Protein AF-A0A7C2UUZ2-F1 (afdb_monomer)

Radius of gyration: 20.78 Å; Cα contacts (8 Å, |Δi|>4): 745; chains: 1; bounding box: 53×46×57 Å

Foldseek 3Di:
DDFDKDKDWPQQKDFAFLWIFGADNQFHWTPWIDNQPFKIKIKTDHFAAWPTWMQILLAIWTAGPLGKIWGWFAYHQKIKIKIFQDFFKIKMWMAGAQFPDWDQDPQRKIWTQHQLGTKIKHKPDHWDWAADDRTIMIMDGDGGMIMMMIGDDPCPVVRVVCVVDVVVRRVNSSVVLRVQLVLADVVQVPDSVSNVVSSQLSSQWHQRPPQPLLHFIEGQPDSVPGRWQFQVVLLVSLLVCLNRPLVNSLSHLVSQLSQQDPQLARFRTFASGQSVCCVVPVDSHRGHRDHDDPSNVVSLCSSCVSPNDPVSVVSSVVSVVSHD

Secondary structure (DSSP, 8-state):
-PPP--EEES--EEE-SSEEEEE-TTSEEEEEEEETTTEEEEEEE----EEEEEEESS-EEEEETTS-EEEEEEETTEEEEEEEEEEEEEEEEEEETT---EEE-TTS-EEEEETTEEEEEEESS--EEEEETTEEEEEEEEEEEEEEEEEEGGGGGGHHHHHH-THHHHHHHHHHHHHHHHTS-GGG-SSHHHHHHHHHHHHHEE--TT-SS--S-EE-SBTTTB-SEEHHHHHHHHHHHTTT-HHHHHHHHHHHHHT--TTSPPPSEE-S-HHHHHHHHS-SSSS-S----S-HHHHHHHHHHHS--HHHHHHHHHHHTT--

Mean predicted aligned error: 3.78 Å

Nearest PDB structures (foldseek):
  6xux-assembly1_A  TM=4.703E-01  e=4.886E-13  Escherichia coli K-12
  7fe1-assembly4_D  TM=6.203E-01  e=1.789E-04  Enterococcus faecalis ATCC 10100
  7nsn-assembly2_B  TM=4.915E-01  e=5.570E-06  Neobacillus novalis
  6fop-assembly1_A  TM=4.527E-01  e=5.809E-02  Acetivibrio thermocellus ATCC 27405
  8khv-assembly1_A  TM=3.454E-01  e=3.075E-02  Spirosoma fluviale

Solvent-accessible surface area (backbone atoms only — not comparable to full-atom values): 16665 Å² total; per-residue (Å²): 132,88,76,82,86,63,76,41,75,69,51,51,70,52,58,18,32,50,24,28,40,31,47,21,89,89,34,34,51,31,54,32,37,26,47,42,80,40,32,44,26,32,37,35,28,82,60,60,55,80,71,46,44,38,22,40,60,46,30,36,39,38,35,33,71,68,60,26,35,39,39,37,29,38,35,49,37,30,34,39,39,39,38,33,51,40,76,52,55,34,45,21,56,32,44,31,43,63,52,71,55,73,45,78,45,100,84,61,31,34,44,33,37,30,80,91,46,51,39,36,39,38,51,76,60,82,64,52,76,44,83,48,94,55,31,33,34,42,38,33,76,44,71,42,75,50,42,38,21,41,15,33,65,88,32,46,85,45,40,65,53,34,66,76,34,60,60,59,32,20,52,52,19,31,51,50,52,40,55,56,57,68,54,44,56,67,87,59,52,79,42,70,67,41,43,48,51,52,50,49,58,62,39,29,32,29,66,56,84,92,37,92,65,49,70,46,49,36,47,26,88,29,71,86,81,40,61,34,42,34,46,57,60,31,22,55,46,18,49,56,34,36,71,58,37,44,64,63,16,49,36,33,46,45,34,54,61,74,51,45,41,98,83,22,39,44,32,30,40,41,42,92,39,41,66,57,30,27,73,78,67,74,35,96,35,44,47,58,99,50,63,60,77,85,48,52,66,59,21,53,50,53,30,39,76,72,51,79,47,71,70,62,49,54,54,49,49,65,44,56,77,42,53,107

pLDDT: mean 95.02, std 6.19, range [39.22, 98.81]

Sequence (324 aa):
MGGWFMRIAGKNEISGNIMSIVMNRDGIGLGRIFYGEYVEGGLIGEAGKLLSSVWDFGGVRRRWGNGASEFASIYGDLAIYVLRGYNGTLKGMFKVRGFGGANELNDGSIDVKHEGGVFRIKPSQGVEVNIAGDGFEIKVNTSGEFKVAFAGGDYVNSIDSALRDEGYVETRRRYWLNALMNGVDGRYLRTDLMRLCWYVILTNRCVVKNHPALRLPFNMPSKYVFRHQWLWDSSFHAIVLRHYDPRTAMEELENLLLNQKPDGRIPHEIFMSKEACRSFWGIDDYSPWTTQPPVLAVAVDAVLSKAWNSEFAERALKVLVKYD

Structure (mmCIF, N/CA/C/O backbone):
data_AF-A0A7C2UUZ2-F1
#
_entry.id   AF-A0A7C2UUZ2-F1
#
loop_
_atom_site.group_PDB
_atom_site.id
_atom_site.type_symbol
_atom_site.label_atom_id
_atom_site.label_alt_id
_atom_site.label_comp_id
_atom_site.label_asym_id
_atom_site.label_entity_id
_atom_site.label_seq_id
_atom_site.pdbx_PDB_ins_code
_atom_site.Cartn_x
_atom_site.Cartn_y
_atom_site.Cartn_z
_atom_site.occupancy
_atom_site.B_iso_or_equiv
_atom_site.auth_seq_id
_atom_site.auth_comp_id
_atom_site.auth_asym_id
_atom_site.auth_atom_id
_atom_site.pdbx_PDB_model_num
ATOM 1 N N . MET A 1 1 ? -9.564 26.530 -8.827 1.00 39.22 1 MET A N 1
ATOM 2 C CA . MET A 1 1 ? -9.580 25.228 -9.531 1.00 39.22 1 MET A CA 1
ATOM 3 C C . MET A 1 1 ? -10.481 24.297 -8.739 1.00 39.22 1 MET A C 1
ATOM 5 O O . MET A 1 1 ? -10.258 24.165 -7.542 1.00 39.22 1 MET A O 1
ATOM 9 N N . GLY A 1 2 ? -11.543 23.763 -9.347 1.00 45.69 2 GLY A N 1
ATOM 10 C CA . GLY A 1 2 ? -12.459 22.841 -8.666 1.00 45.69 2 GLY A CA 1
ATOM 11 C C . GLY A 1 2 ? -11.748 21.523 -8.363 1.00 45.69 2 GLY A C 1
ATOM 12 O O . GLY A 1 2 ? -11.124 20.960 -9.256 1.00 45.69 2 GLY A O 1
ATOM 13 N N . GLY A 1 3 ? -11.779 21.075 -7.108 1.00 59.00 3 GLY A N 1
ATOM 14 C CA . GLY A 1 3 ? -11.171 19.805 -6.707 1.00 59.00 3 GLY A CA 1
ATOM 15 C C . GLY A 1 3 ? -11.908 18.608 -7.310 1.00 59.00 3 GLY A C 1
ATOM 16 O O . GLY A 1 3 ? -13.119 18.664 -7.532 1.00 59.00 3 GLY A O 1
ATOM 17 N N . TRP A 1 4 ? -11.187 17.514 -7.549 1.00 67.88 4 TRP A N 1
ATOM 18 C CA . TRP A 1 4 ? -11.793 16.248 -7.940 1.00 67.88 4 TRP A CA 1
ATOM 19 C C . TRP A 1 4 ? -12.675 15.727 -6.808 1.00 67.88 4 TRP A C 1
ATOM 21 O O . TRP A 1 4 ? -12.265 15.661 -5.645 1.00 67.88 4 TRP A O 1
ATOM 31 N N . PHE A 1 5 ? -13.889 15.316 -7.161 1.00 72.19 5 PHE A N 1
ATOM 32 C CA . PHE A 1 5 ? -14.814 14.679 -6.239 1.00 72.19 5 PHE A CA 1
ATOM 33 C C . PHE A 1 5 ? -15.201 13.309 -6.793 1.00 72.19 5 PHE A C 1
ATOM 35 O O . PHE A 1 5 ? -16.024 13.205 -7.697 1.00 72.19 5 PHE A O 1
ATOM 42 N N . MET A 1 6 ? -14.579 12.255 -6.261 1.00 86.81 6 MET A N 1
ATOM 43 C CA . MET A 1 6 ? -14.979 10.870 -6.507 1.00 86.81 6 MET A CA 1
ATOM 44 C C . MET A 1 6 ? -15.497 10.284 -5.199 1.00 86.81 6 MET A C 1
ATOM 46 O O . MET A 1 6 ? -14.819 10.357 -4.172 1.00 86.81 6 MET A O 1
ATOM 50 N N . ARG A 1 7 ? -16.703 9.718 -5.242 1.00 93.19 7 AR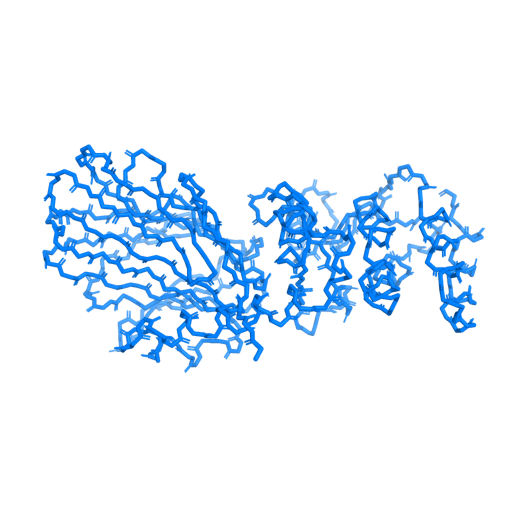G A N 1
ATOM 51 C CA . ARG A 1 7 ? -17.367 9.100 -4.096 1.00 93.19 7 ARG A CA 1
ATOM 52 C C . ARG A 1 7 ? -17.922 7.749 -4.521 1.00 93.19 7 ARG A C 1
ATOM 54 O O . ARG A 1 7 ? -18.710 7.688 -5.456 1.00 93.19 7 ARG A O 1
ATOM 61 N N . ILE A 1 8 ? -17.513 6.681 -3.843 1.00 94.88 8 ILE A N 1
ATOM 62 C CA . ILE A 1 8 ? -17.873 5.303 -4.201 1.00 94.88 8 ILE A CA 1
ATOM 63 C C . ILE A 1 8 ? -18.541 4.642 -2.999 1.00 94.88 8 ILE A C 1
ATOM 65 O O . ILE A 1 8 ? -17.993 4.634 -1.896 1.00 94.88 8 ILE A O 1
ATOM 69 N N . ALA A 1 9 ? -19.737 4.095 -3.203 1.00 95.19 9 ALA A N 1
ATOM 70 C CA . ALA A 1 9 ? -20.430 3.323 -2.180 1.00 95.19 9 ALA A CA 1
ATOM 71 C C . ALA A 1 9 ? -19.813 1.922 -2.054 1.00 95.19 9 ALA A C 1
ATOM 73 O O . ALA A 1 9 ? -19.496 1.287 -3.056 1.00 95.19 9 ALA A O 1
ATOM 74 N N . GLY A 1 10 ? -19.645 1.437 -0.823 1.00 93.00 10 GLY A N 1
ATOM 75 C CA . GLY A 1 10 ? -19.213 0.060 -0.548 1.00 93.00 10 GLY A CA 1
ATOM 76 C C . GLY A 1 10 ? -17.734 -0.253 -0.804 1.00 93.00 10 GLY A C 1
ATOM 77 O O . GLY A 1 10 ? -17.296 -1.349 -0.463 1.00 93.00 10 GLY A O 1
ATOM 78 N N . LYS A 1 11 ? -16.946 0.684 -1.347 1.00 94.75 11 LYS A N 1
ATOM 79 C CA . LYS A 1 11 ? -15.492 0.528 -1.453 1.00 94.75 11 LYS A CA 1
ATOM 80 C C . LYS A 1 11 ? -14.858 0.595 -0.059 1.00 94.75 11 LYS A C 1
ATOM 82 O O . LYS A 1 11 ? -15.019 1.588 0.645 1.00 94.75 11 LYS A O 1
ATOM 87 N N . ASN A 1 12 ? -14.115 -0.444 0.317 1.00 95.56 12 ASN A N 1
ATOM 88 C CA . ASN A 1 12 ? -13.608 -0.625 1.681 1.00 95.56 12 ASN A CA 1
ATOM 89 C C . ASN A 1 12 ? -12.084 -0.515 1.790 1.00 95.56 12 ASN A C 1
ATOM 91 O O . ASN A 1 12 ? -11.544 -0.660 2.882 1.00 95.56 12 ASN A O 1
ATOM 95 N N . GLU A 1 13 ? -11.387 -0.264 0.684 1.00 96.44 13 GLU A N 1
ATOM 96 C CA . GLU A 1 13 ? -9.930 -0.297 0.648 1.00 96.44 13 GLU A CA 1
ATOM 97 C C . GLU A 1 13 ? -9.317 1.073 0.354 1.00 96.44 13 GLU A C 1
ATOM 99 O O . GLU A 1 13 ? -9.723 1.783 -0.577 1.00 96.44 13 GLU A O 1
ATOM 104 N N . ILE A 1 14 ? -8.288 1.421 1.122 1.00 97.12 14 ILE A N 1
ATOM 105 C CA . ILE A 1 14 ? -7.486 2.635 0.952 1.00 97.12 14 ILE A CA 1
ATOM 106 C C . ILE A 1 14 ? -6.000 2.297 1.042 1.00 97.12 14 ILE A C 1
ATOM 108 O O . ILE A 1 14 ? -5.599 1.388 1.763 1.00 97.12 14 ILE A O 1
ATOM 112 N N . SER A 1 15 ? -5.192 3.047 0.300 1.00 97.00 15 SER A N 1
ATOM 113 C CA . SER A 1 15 ? -3.752 2.825 0.152 1.00 97.00 15 SER A CA 1
ATOM 114 C C . SER A 1 15 ? -2.983 4.125 0.348 1.00 97.00 15 SER A C 1
ATOM 116 O O . SER A 1 15 ? -3.458 5.182 -0.080 1.00 97.00 15 SER A O 1
ATOM 118 N N . GLY A 1 16 ? -1.829 4.038 1.007 1.00 97.25 16 GLY A N 1
ATOM 119 C CA . GLY A 1 16 ? -0.840 5.101 1.170 1.00 97.25 16 GLY A CA 1
ATOM 120 C C . GLY A 1 16 ? 0.426 4.787 0.372 1.00 97.25 16 GLY A C 1
ATOM 121 O O . GLY A 1 16 ? 0.326 4.446 -0.803 1.00 97.25 16 GLY A O 1
ATOM 122 N N . ASN A 1 17 ? 1.597 4.886 1.006 1.00 97.69 17 ASN A N 1
ATOM 123 C CA . ASN A 1 17 ? 2.874 4.501 0.403 1.00 97.69 17 ASN A CA 1
ATOM 124 C C . ASN A 1 17 ? 3.028 2.972 0.363 1.00 97.69 17 ASN A C 1
ATOM 126 O O . ASN A 1 17 ? 2.624 2.361 -0.617 1.00 97.69 17 ASN A O 1
ATOM 130 N N . ILE A 1 18 ? 3.543 2.320 1.406 1.00 97.12 18 ILE A N 1
ATOM 131 C CA . ILE A 1 18 ? 3.518 0.849 1.513 1.00 97.12 18 ILE A CA 1
ATOM 132 C C . ILE A 1 18 ? 2.410 0.373 2.450 1.00 97.12 18 ILE A C 1
ATOM 134 O O . ILE A 1 18 ? 2.028 -0.796 2.412 1.00 97.12 18 ILE A O 1
ATOM 138 N N . MET A 1 19 ? 1.843 1.278 3.252 1.00 97.69 19 MET A N 1
ATOM 139 C CA . MET A 1 19 ? 0.701 0.962 4.096 1.00 97.69 19 MET A CA 1
ATOM 140 C C . MET A 1 19 ? -0.627 0.921 3.320 1.00 97.69 19 MET A C 1
ATOM 142 O O . MET A 1 19 ? -0.869 1.706 2.394 1.00 97.69 19 MET A O 1
ATOM 146 N N . SER A 1 20 ? -1.522 0.016 3.715 1.00 98.25 20 SER A N 1
ATOM 147 C CA . SER A 1 20 ? -2.885 -0.065 3.185 1.00 98.25 20 SER A CA 1
ATOM 148 C C . SER A 1 20 ? -3.877 -0.618 4.213 1.00 98.25 20 SER A C 1
ATOM 150 O O . SER A 1 20 ? -3.495 -1.308 5.155 1.00 98.25 20 SER A O 1
ATOM 152 N N . ILE A 1 21 ? -5.158 -0.286 4.047 1.00 98.31 21 ILE A N 1
ATOM 153 C CA . ILE A 1 21 ? -6.258 -0.710 4.922 1.00 98.31 21 ILE A CA 1
ATOM 154 C C . ILE A 1 21 ? -7.362 -1.345 4.083 1.00 98.31 21 ILE A C 1
ATOM 156 O O . ILE A 1 21 ? -7.705 -0.839 3.012 1.00 98.31 21 ILE A O 1
ATOM 160 N N . VAL A 1 22 ? -7.966 -2.398 4.634 1.00 98.06 22 VAL A N 1
ATOM 161 C CA . VAL A 1 22 ? -9.250 -2.962 4.215 1.00 98.06 22 VAL A CA 1
ATOM 162 C C . VAL A 1 22 ? -10.198 -2.934 5.415 1.00 98.06 22 VAL A C 1
ATOM 164 O O . VAL A 1 22 ? -9.953 -3.593 6.428 1.00 98.06 22 VAL A O 1
ATOM 167 N N . MET A 1 23 ? -11.292 -2.176 5.315 1.00 98.19 23 MET A N 1
ATOM 168 C CA . MET A 1 23 ? -12.333 -2.155 6.350 1.00 98.19 23 MET A CA 1
ATOM 169 C C . MET A 1 23 ? -12.957 -3.545 6.513 1.00 98.19 23 MET A C 1
ATOM 171 O O . MET A 1 23 ? -13.117 -4.277 5.536 1.00 98.19 23 MET A O 1
ATOM 175 N N . ASN A 1 24 ? -13.331 -3.910 7.740 1.00 97.12 24 ASN A N 1
ATOM 176 C CA . ASN A 1 24 ? -13.917 -5.216 8.032 1.00 97.12 24 ASN A CA 1
ATOM 177 C C . ASN A 1 24 ? -15.267 -5.372 7.316 1.00 97.12 24 ASN A C 1
ATOM 179 O O . ASN A 1 24 ? -16.224 -4.693 7.668 1.00 97.12 24 ASN A O 1
ATOM 183 N N . ARG A 1 25 ? -15.364 -6.236 6.302 1.00 91.81 25 ARG A N 1
ATOM 184 C CA . ARG A 1 25 ? -16.556 -6.323 5.440 1.00 91.81 25 ARG A CA 1
ATOM 185 C C . ARG A 1 25 ? -17.831 -6.646 6.220 1.00 91.81 25 ARG A C 1
ATOM 187 O O . ARG A 1 25 ? -18.865 -6.036 5.957 1.00 91.81 25 ARG A O 1
ATOM 194 N N . ASP A 1 26 ? -17.708 -7.546 7.188 1.00 87.94 26 ASP A N 1
ATOM 195 C CA . ASP A 1 26 ? -18.835 -8.155 7.895 1.00 87.94 26 ASP A CA 1
ATOM 196 C C . ASP A 1 26 ? -18.936 -7.673 9.351 1.00 87.94 26 ASP A C 1
ATOM 198 O O . ASP A 1 26 ? -19.692 -8.228 10.145 1.00 87.94 26 ASP A O 1
ATOM 202 N N . GLY A 1 27 ? -18.185 -6.627 9.719 1.00 95.06 27 GLY A N 1
ATOM 203 C CA . GLY A 1 27 ? -18.164 -6.131 11.091 1.00 95.06 27 GLY A CA 1
ATOM 204 C C . GLY A 1 27 ? -17.561 -4.738 11.285 1.00 95.06 27 GLY A C 1
ATOM 205 O O . GLY A 1 27 ? -17.172 -4.054 10.333 1.00 95.06 27 GLY A O 1
ATOM 206 N N . ILE A 1 28 ? -17.457 -4.328 12.551 1.00 97.38 28 ILE A N 1
ATOM 207 C CA . ILE A 1 28 ? -16.767 -3.102 12.967 1.00 97.38 28 ILE A CA 1
ATOM 208 C C . ILE A 1 28 ? -15.259 -3.328 12.835 1.00 97.38 28 ILE A C 1
ATOM 210 O O . ILE A 1 28 ? -14.769 -4.446 13.028 1.00 97.38 28 ILE A O 1
ATOM 214 N N . GLY A 1 29 ? -14.516 -2.271 12.522 1.00 97.56 29 GLY A N 1
ATOM 215 C CA . GLY A 1 29 ? -13.067 -2.265 12.566 1.00 97.56 29 GLY A CA 1
ATOM 216 C C . GLY A 1 29 ? -12.363 -2.420 11.226 1.00 97.56 29 GLY A C 1
ATOM 217 O O . GLY A 1 29 ? -12.937 -2.315 10.136 1.00 97.56 29 GLY A O 1
ATOM 218 N N . LEU A 1 30 ? -11.067 -2.683 11.334 1.00 98.06 30 LEU A N 1
ATOM 219 C CA . LEU A 1 30 ? -10.166 -2.941 10.223 1.00 98.06 30 LEU A CA 1
ATOM 220 C C . LEU A 1 30 ? -10.070 -4.451 10.028 1.00 98.06 30 LEU A C 1
ATOM 222 O O . LEU A 1 30 ? -9.543 -5.152 10.889 1.00 98.06 30 LEU A O 1
ATOM 226 N N . GLY A 1 31 ? -10.569 -4.955 8.901 1.00 97.56 31 GLY A N 1
ATOM 227 C CA . GLY A 1 31 ? -10.440 -6.371 8.561 1.00 97.56 31 GLY A CA 1
ATOM 228 C C . GLY A 1 31 ? -8.991 -6.725 8.247 1.00 97.56 31 GLY A C 1
ATOM 229 O O . GLY A 1 31 ? -8.503 -7.772 8.662 1.00 97.56 31 GLY A O 1
ATOM 230 N N . ARG A 1 32 ? -8.293 -5.819 7.551 1.00 97.50 32 ARG A N 1
ATOM 231 C CA . ARG A 1 32 ? -6.846 -5.878 7.353 1.00 97.50 32 ARG A CA 1
ATOM 232 C C . ARG A 1 32 ? -6.222 -4.488 7.461 1.00 97.50 32 ARG A C 1
ATOM 234 O O . ARG A 1 32 ? -6.782 -3.511 6.962 1.00 97.50 32 ARG A O 1
ATOM 241 N N . ILE A 1 33 ? -5.025 -4.426 8.016 1.00 97.94 33 ILE A N 1
ATOM 242 C CA . ILE A 1 33 ? -4.057 -3.353 7.827 1.00 97.94 33 ILE A CA 1
ATOM 243 C C . ILE A 1 33 ? -2.716 -3.987 7.467 1.00 97.94 33 ILE A C 1
ATOM 245 O O . ILE A 1 33 ? -2.301 -4.965 8.087 1.00 97.94 33 ILE A O 1
ATOM 249 N N . PHE A 1 34 ? -2.066 -3.441 6.448 1.00 97.75 34 PHE A N 1
ATOM 250 C CA . PHE A 1 34 ? -0.778 -3.908 5.953 1.00 97.75 34 PHE A CA 1
ATOM 251 C C . PHE A 1 34 ? 0.230 -2.779 6.048 1.00 97.75 34 PHE A C 1
ATOM 253 O O . PHE A 1 34 ? -0.084 -1.685 5.595 1.00 97.75 34 PHE A O 1
ATOM 260 N N . TYR A 1 35 ? 1.434 -3.043 6.541 1.00 96.94 35 TYR A N 1
ATOM 261 C CA . TYR A 1 35 ? 2.600 -2.185 6.348 1.00 96.94 35 TYR A CA 1
ATOM 262 C C . TYR A 1 35 ? 3.578 -2.902 5.417 1.00 96.94 35 TYR A C 1
ATOM 264 O O . TYR A 1 35 ? 4.434 -3.672 5.860 1.00 96.94 35 TYR A O 1
ATOM 272 N N . GLY A 1 36 ? 3.383 -2.710 4.108 1.00 95.44 36 GLY A N 1
ATOM 273 C CA . GLY A 1 36 ? 4.046 -3.508 3.082 1.00 95.44 36 GLY A CA 1
ATOM 274 C C . GLY A 1 36 ? 3.855 -5.001 3.338 1.00 95.44 36 GLY A C 1
ATOM 275 O O . GLY A 1 36 ? 2.779 -5.455 3.725 1.00 95.44 36 GLY A O 1
ATOM 276 N N . GLU A 1 37 ? 4.917 -5.770 3.149 1.00 94.12 37 GLU A N 1
ATOM 277 C CA . GLU A 1 37 ? 4.958 -7.186 3.521 1.00 94.12 37 GLU A CA 1
ATOM 278 C C . GLU A 1 37 ? 5.399 -7.460 4.967 1.00 94.12 37 GLU A C 1
ATOM 280 O O . GLU A 1 37 ? 5.453 -8.622 5.370 1.00 94.12 37 GLU A O 1
ATOM 285 N N . TYR A 1 38 ? 5.736 -6.414 5.729 1.00 95.06 38 TYR A N 1
ATOM 286 C CA . TYR A 1 38 ? 6.356 -6.554 7.043 1.00 95.06 38 TYR A CA 1
ATOM 287 C C . TYR A 1 38 ? 5.349 -6.836 8.148 1.00 95.06 38 TYR A C 1
ATOM 289 O O . TYR A 1 38 ? 5.616 -7.655 9.019 1.00 95.06 38 TYR A O 1
ATOM 297 N N . VAL A 1 39 ? 4.212 -6.140 8.135 1.00 95.69 39 VAL A N 1
ATOM 298 C CA . VAL A 1 39 ? 3.173 -6.288 9.158 1.00 95.69 39 VAL A CA 1
ATOM 299 C C . VAL A 1 39 ? 1.835 -6.464 8.475 1.00 95.69 39 VAL A C 1
ATOM 301 O O . VAL A 1 39 ? 1.459 -5.671 7.614 1.00 95.69 39 VAL A O 1
ATOM 304 N N . GLU A 1 40 ? 1.103 -7.484 8.892 1.00 96.56 40 GLU A N 1
ATOM 305 C CA . GLU A 1 40 ? -0.273 -7.725 8.487 1.00 96.56 40 GLU A CA 1
ATOM 306 C C . GLU A 1 40 ? -1.095 -8.001 9.735 1.00 96.56 40 GLU A C 1
ATOM 308 O O . GLU A 1 40 ? -0.807 -8.927 10.485 1.00 96.56 40 GLU A O 1
ATOM 313 N N . GLY A 1 41 ? -2.150 -7.232 9.954 1.00 96.62 41 GLY A N 1
ATOM 314 C CA . GLY A 1 41 ? -3.059 -7.513 11.050 1.00 96.62 41 GLY A CA 1
ATOM 315 C C . GLY A 1 41 ? -4.436 -6.949 10.819 1.00 96.62 41 GLY A C 1
ATOM 316 O O . GLY A 1 41 ? -4.798 -6.600 9.701 1.00 96.62 41 GLY A O 1
ATOM 317 N N . GLY A 1 42 ? -5.214 -6.854 11.881 1.00 96.94 42 GLY A N 1
ATOM 318 C CA . GLY A 1 42 ? -6.552 -6.290 11.852 1.00 96.94 42 GLY A CA 1
ATOM 319 C C . GLY A 1 42 ? -6.990 -5.942 13.260 1.00 96.94 42 GLY A C 1
ATOM 320 O O . GLY A 1 42 ? -6.320 -6.281 14.228 1.00 96.94 42 GLY A O 1
ATOM 321 N N . LEU A 1 43 ? -8.115 -5.258 13.373 1.00 97.19 43 LEU A N 1
ATOM 322 C CA . LEU A 1 43 ? -8.748 -4.966 14.647 1.00 97.19 43 LEU A CA 1
ATOM 323 C C . LEU A 1 43 ? -10.248 -4.970 14.398 1.00 97.19 43 LEU A C 1
ATOM 325 O O . LEU A 1 43 ? -10.770 -4.015 13.830 1.00 97.19 43 LEU A O 1
ATOM 329 N N . ILE A 1 44 ? -10.915 -6.062 14.759 1.00 97.81 44 ILE A N 1
ATOM 330 C CA . ILE A 1 44 ? -12.303 -6.349 14.396 1.00 97.81 44 ILE A CA 1
ATOM 331 C C . ILE A 1 44 ? -13.195 -6.446 15.629 1.00 97.81 44 ILE A C 1
ATOM 333 O O . ILE A 1 44 ? -12.774 -6.914 16.686 1.00 97.81 44 ILE A O 1
ATOM 337 N N . GLY A 1 45 ? -14.442 -6.015 15.481 1.00 96.50 45 GLY A N 1
ATOM 338 C CA . GLY A 1 45 ? -15.489 -6.140 16.487 1.00 96.50 45 GLY A CA 1
ATOM 339 C C . GLY A 1 45 ? -16.802 -6.605 15.875 1.00 96.50 45 GLY A C 1
ATOM 340 O O . GLY A 1 45 ? -16.976 -6.600 14.651 1.00 96.50 45 GLY A O 1
ATOM 341 N N . GLU A 1 46 ? -17.733 -6.982 16.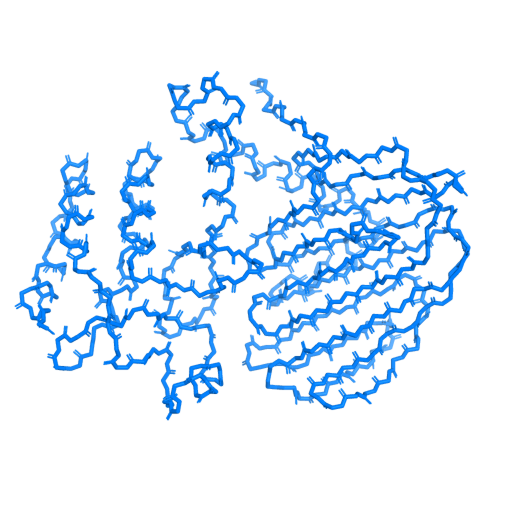745 1.00 93.06 46 GLU A N 1
ATOM 342 C CA . GLU A 1 46 ? -19.102 -7.290 16.345 1.00 93.06 46 GLU A CA 1
ATOM 343 C C . GLU A 1 46 ? -19.789 -6.055 15.763 1.00 93.06 46 GLU A C 1
ATOM 345 O O . GLU A 1 46 ? -19.436 -4.912 16.061 1.00 93.06 46 GLU A O 1
ATOM 350 N N . ALA A 1 47 ? -20.788 -6.276 14.916 1.00 87.50 47 ALA A N 1
ATOM 351 C CA . ALA A 1 47 ? -21.515 -5.190 14.286 1.00 87.50 47 ALA A CA 1
ATOM 352 C C . ALA A 1 47 ? -23.021 -5.401 14.282 1.00 87.50 47 ALA A C 1
ATOM 354 O O . ALA A 1 47 ? -23.522 -6.522 14.295 1.00 87.50 47 ALA A O 1
ATOM 355 N N . GLY A 1 48 ? -23.740 -4.281 14.202 1.00 87.38 48 GLY A N 1
ATOM 356 C CA . GLY A 1 48 ? -25.137 -4.275 13.787 1.00 87.38 48 GLY A CA 1
ATOM 357 C C . GLY A 1 48 ? -25.280 -4.295 12.261 1.00 87.38 48 GLY A C 1
ATOM 358 O O . GLY A 1 48 ? -24.343 -4.556 11.513 1.00 87.38 48 GLY A O 1
ATOM 359 N N . LYS A 1 49 ? -26.467 -3.936 11.768 1.00 94.38 49 LYS A N 1
ATOM 360 C CA . LYS A 1 49 ? -26.720 -3.757 10.330 1.00 94.38 49 LYS A CA 1
ATOM 361 C C . LYS A 1 49 ? -25.893 -2.591 9.768 1.00 94.38 49 LYS A C 1
ATOM 363 O O . LYS A 1 49 ? -26.041 -1.468 10.250 1.00 94.38 49 LYS A O 1
ATOM 368 N N . LEU A 1 50 ? -25.084 -2.815 8.731 1.00 96.56 50 LEU A N 1
ATOM 369 C CA . LEU A 1 50 ? -24.411 -1.730 8.006 1.00 96.56 50 LEU A CA 1
ATOM 370 C C . LEU A 1 50 ? -25.461 -0.846 7.313 1.00 96.56 50 LEU A C 1
ATOM 372 O O . LEU A 1 50 ? -26.253 -1.333 6.507 1.00 96.56 50 LEU A O 1
ATOM 376 N N . LEU A 1 51 ? -25.480 0.449 7.633 1.00 96.56 51 LEU A N 1
ATOM 377 C CA . LEU A 1 51 ? -26.428 1.413 7.061 1.00 96.56 51 LEU A CA 1
ATOM 378 C C . LEU A 1 51 ? -25.847 2.138 5.850 1.00 96.56 51 LEU A C 1
ATOM 380 O O . LEU A 1 51 ? -26.546 2.382 4.872 1.00 96.56 51 LEU A O 1
ATOM 384 N N . SER A 1 52 ? -24.566 2.502 5.913 1.00 96.38 52 SER A N 1
ATOM 385 C CA . SER A 1 52 ? -23.872 3.160 4.807 1.00 96.38 52 SER A CA 1
ATOM 386 C C . SER A 1 52 ? -22.378 2.889 4.872 1.00 96.38 52 SER A C 1
ATOM 388 O O . SER A 1 52 ? -21.808 2.947 5.960 1.00 96.38 52 SER A O 1
ATOM 390 N N . SER A 1 53 ? -21.745 2.690 3.717 1.00 97.00 53 SER A N 1
ATOM 391 C CA . SER A 1 53 ? -20.289 2.702 3.555 1.00 97.00 53 SER A CA 1
ATOM 392 C C . SER A 1 53 ? -19.936 3.572 2.359 1.00 97.00 53 SER A C 1
ATOM 394 O O . SER A 1 53 ? -20.454 3.366 1.258 1.00 97.00 53 SER A O 1
ATOM 396 N N . VAL A 1 54 ? -19.108 4.583 2.594 1.00 97.25 54 VAL A N 1
ATOM 397 C CA . VAL A 1 54 ? -18.749 5.593 1.606 1.00 97.25 54 VAL A CA 1
ATOM 398 C C . VAL A 1 54 ? -17.248 5.779 1.619 1.00 97.25 54 VAL A C 1
ATOM 400 O O . VAL A 1 54 ? -16.669 6.133 2.642 1.00 97.25 54 VAL A O 1
ATOM 403 N N . TRP A 1 55 ? -16.653 5.631 0.449 1.00 97.56 55 TRP A N 1
ATOM 404 C CA . TRP A 1 55 ? -15.280 6.002 0.174 1.00 97.56 55 TRP A CA 1
ATOM 405 C C . TRP A 1 55 ? -15.238 7.332 -0.583 1.00 97.56 55 TRP A C 1
ATOM 407 O O . TRP A 1 55 ? -16.025 7.542 -1.510 1.00 97.56 55 TRP A O 1
ATOM 417 N N . ASP A 1 56 ? -14.313 8.211 -0.211 1.00 96.06 56 ASP A N 1
ATOM 418 C CA . ASP A 1 56 ? -13.905 9.380 -0.989 1.00 96.06 56 ASP A CA 1
ATOM 419 C C . ASP A 1 56 ? -12.390 9.627 -0.849 1.00 96.06 56 ASP A C 1
ATOM 421 O O . ASP A 1 56 ? -11.658 8.836 -0.250 1.00 96.06 56 ASP A 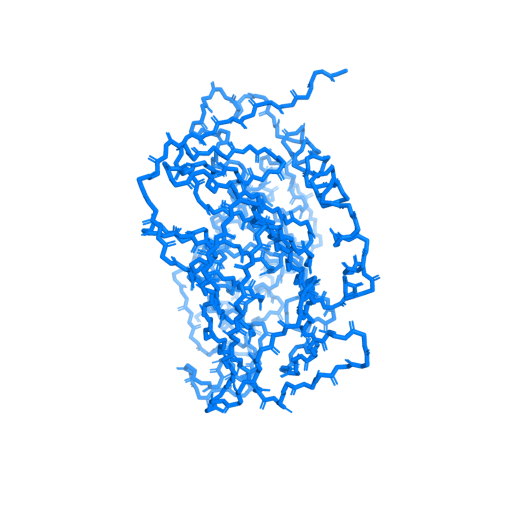O 1
ATOM 425 N N . PHE A 1 57 ? -11.886 10.737 -1.395 1.00 96.25 57 PHE A N 1
ATOM 426 C CA . PHE A 1 57 ? -10.458 11.070 -1.299 1.00 96.25 57 PHE A CA 1
ATOM 427 C C . PHE A 1 57 ? -9.983 11.347 0.134 1.00 96.25 57 PHE A C 1
ATOM 429 O O . PHE A 1 57 ? -8.783 11.305 0.389 1.00 96.25 57 PHE A O 1
ATOM 436 N N . GLY A 1 58 ? -10.892 11.628 1.068 1.00 96.88 58 GLY A N 1
ATOM 437 C CA . GLY A 1 58 ? -10.562 11.772 2.479 1.00 96.88 58 GLY A CA 1
ATOM 438 C C . GLY A 1 58 ? -10.394 10.424 3.179 1.00 96.88 58 GLY A C 1
ATOM 439 O O . GLY A 1 58 ? -9.544 10.294 4.055 1.00 96.88 58 GLY A O 1
ATOM 440 N N . GLY A 1 59 ? -11.146 9.400 2.777 1.00 97.75 59 GLY A N 1
ATOM 441 C CA . GLY A 1 59 ? -11.056 8.070 3.373 1.00 97.75 59 GLY A CA 1
ATOM 442 C C . GLY A 1 59 ? -12.354 7.279 3.268 1.00 97.75 59 GLY A C 1
ATOM 443 O O . GLY A 1 59 ? -13.210 7.568 2.432 1.00 97.75 59 GLY A O 1
ATOM 444 N N . VAL A 1 60 ? -12.504 6.279 4.136 1.00 98.56 60 VAL A N 1
ATOM 445 C CA . VAL A 1 60 ? -13.729 5.474 4.245 1.00 98.56 60 VAL A CA 1
ATOM 446 C C . VAL A 1 60 ? -14.511 5.903 5.475 1.00 98.56 60 VAL A C 1
ATOM 448 O O . VAL A 1 60 ? -13.945 6.031 6.557 1.00 98.56 60 VAL A O 1
ATOM 451 N N . ARG A 1 61 ? -15.820 6.103 5.317 1.00 98.25 61 ARG A N 1
ATOM 452 C CA . ARG A 1 61 ? -16.764 6.379 6.402 1.00 98.25 61 ARG A CA 1
ATOM 453 C C . ARG A 1 61 ? -17.886 5.365 6.398 1.00 98.25 61 ARG A C 1
ATOM 455 O O . ARG A 1 61 ? -18.505 5.138 5.355 1.00 98.25 61 ARG A O 1
ATOM 462 N N . ARG A 1 62 ? -18.189 4.805 7.566 1.00 98.25 62 ARG A N 1
ATOM 463 C CA . ARG A 1 62 ? -19.285 3.844 7.730 1.00 98.25 62 ARG A CA 1
ATOM 464 C C . ARG A 1 62 ? -20.212 4.233 8.872 1.00 98.25 62 ARG A C 1
ATOM 466 O O . ARG A 1 62 ? -19.802 4.911 9.811 1.00 98.25 62 ARG A O 1
ATOM 473 N N . ARG A 1 63 ? -21.477 3.829 8.762 1.00 97.50 63 ARG A N 1
ATOM 474 C CA . ARG A 1 63 ? -22.505 3.996 9.800 1.00 97.50 63 ARG A CA 1
ATOM 475 C C . ARG A 1 63 ? -23.263 2.695 9.985 1.00 97.50 63 ARG A C 1
ATOM 477 O O . ARG A 1 63 ? -23.556 2.014 9.000 1.00 97.50 63 ARG A O 1
ATOM 484 N N . TRP A 1 64 ? -23.632 2.412 11.224 1.00 97.12 64 TRP A N 1
ATOM 485 C CA . TRP A 1 64 ? -24.209 1.142 11.641 1.00 97.12 64 TRP A CA 1
ATOM 486 C C . TRP A 1 64 ? -25.511 1.335 12.415 1.00 97.12 64 TRP A C 1
ATOM 488 O O . TRP A 1 64 ? -25.731 2.358 13.060 1.00 97.12 64 TRP A O 1
ATOM 498 N N . GLY A 1 65 ? -26.383 0.329 12.352 1.00 94.94 65 GLY A N 1
ATOM 499 C CA . GLY A 1 65 ? -27.708 0.349 12.974 1.00 94.94 65 GLY A CA 1
ATOM 500 C C . GLY A 1 65 ? -27.685 0.352 14.500 1.00 94.94 65 GLY A C 1
ATOM 501 O O . GLY A 1 65 ? -28.666 0.748 15.113 1.00 94.94 65 GLY A O 1
ATOM 502 N N . ASN A 1 66 ? -26.563 -0.033 15.110 1.00 92.31 66 ASN A N 1
ATOM 503 C CA . ASN A 1 66 ? -26.333 0.067 16.552 1.00 92.31 66 ASN A CA 1
ATOM 504 C C . ASN A 1 66 ? -25.860 1.468 16.996 1.00 92.31 66 ASN A C 1
ATOM 506 O O . ASN A 1 66 ? -25.495 1.640 18.152 1.00 92.31 66 ASN A O 1
ATOM 510 N N . GLY A 1 67 ? -25.833 2.456 16.092 1.00 93.62 67 GLY A N 1
ATOM 511 C CA . GLY A 1 67 ? -25.380 3.821 16.375 1.00 93.62 67 GLY A CA 1
ATOM 512 C C . GLY A 1 67 ? -23.880 4.050 16.172 1.00 93.62 67 GLY A C 1
ATOM 513 O O . GLY A 1 67 ? -23.440 5.199 16.208 1.00 93.62 67 GLY A O 1
ATOM 514 N N . ALA A 1 68 ? -23.100 2.999 15.894 1.00 97.38 68 ALA A N 1
ATOM 515 C CA . ALA A 1 68 ? -21.671 3.140 15.662 1.00 97.38 68 ALA A CA 1
ATOM 516 C C . ALA A 1 68 ? -21.370 3.849 14.329 1.00 97.38 68 ALA A C 1
ATOM 518 O O . ALA A 1 68 ? -22.065 3.679 13.319 1.00 97.38 68 ALA A O 1
ATOM 519 N N . SER A 1 69 ? -20.283 4.617 14.303 1.00 97.88 69 SER A N 1
ATOM 520 C CA . SER A 1 69 ? -19.726 5.196 13.081 1.00 97.88 69 SER A CA 1
ATOM 521 C C . SER A 1 69 ? -18.215 5.046 13.035 1.00 97.88 69 SER A C 1
ATOM 523 O O . SER A 1 69 ? -17.546 5.055 14.067 1.00 97.88 69 SER A O 1
ATOM 525 N N . GLU A 1 70 ? -17.691 4.900 11.824 1.00 98.38 70 GLU A N 1
ATOM 526 C CA . GLU A 1 70 ? -16.273 4.671 11.579 1.00 98.38 70 GLU A CA 1
ATOM 527 C C . GLU A 1 70 ? -15.723 5.674 10.581 1.00 98.38 70 GLU A C 1
ATOM 529 O O . GLU A 1 70 ? -16.410 6.065 9.630 1.00 98.38 70 GLU A O 1
ATOM 534 N N . PHE A 1 71 ? -14.454 6.011 10.761 1.00 98.69 71 PHE A N 1
ATOM 535 C CA . PHE A 1 71 ? -13.640 6.718 9.794 1.00 98.69 71 PHE A CA 1
ATOM 536 C C . PHE A 1 71 ? -12.262 6.062 9.708 1.00 98.69 71 PHE A C 1
ATOM 538 O O . PHE A 1 71 ? -11.638 5.796 10.730 1.00 98.69 71 PHE A O 1
ATOM 545 N N . ALA A 1 72 ? -11.782 5.814 8.492 1.00 98.81 72 ALA A N 1
ATOM 546 C CA . ALA A 1 72 ? -10.413 5.384 8.249 1.00 98.81 72 ALA A CA 1
ATOM 547 C C . ALA A 1 72 ? -9.777 6.238 7.157 1.00 98.81 72 ALA A C 1
ATOM 549 O O . ALA A 1 72 ? -10.380 6.464 6.103 1.00 98.81 72 ALA A O 1
ATOM 550 N N . SER A 1 73 ? -8.541 6.675 7.387 1.00 98.62 73 SER A N 1
ATOM 551 C CA . SER A 1 73 ? -7.748 7.404 6.400 1.00 98.62 73 SER A CA 1
ATOM 552 C C . SER A 1 73 ? -6.280 7.009 6.458 1.00 98.62 73 SER A C 1
ATOM 554 O O . SER A 1 73 ? -5.809 6.421 7.432 1.00 98.62 73 SER A O 1
ATOM 556 N N . ILE A 1 74 ? -5.563 7.319 5.381 1.00 98.38 74 ILE A N 1
ATOM 557 C CA . ILE A 1 74 ? -4.161 6.965 5.198 1.00 98.38 74 ILE A CA 1
ATOM 558 C C . ILE A 1 74 ? -3.456 7.960 4.272 1.00 98.38 74 ILE A C 1
ATOM 560 O O . ILE A 1 74 ? -3.985 8.321 3.215 1.00 98.38 74 ILE A O 1
ATOM 564 N N . TYR A 1 75 ? -2.253 8.380 4.649 1.00 97.94 75 TYR A N 1
ATOM 565 C CA . TYR A 1 75 ? -1.370 9.223 3.847 1.00 97.94 75 TYR A CA 1
ATOM 566 C C . TYR A 1 75 ? 0.088 8.839 4.104 1.00 97.94 75 TYR A C 1
ATOM 568 O O . TYR A 1 75 ? 0.524 8.796 5.252 1.00 97.94 75 TYR A O 1
ATOM 576 N N . GLY A 1 76 ? 0.844 8.563 3.036 1.00 97.56 76 GLY A N 1
ATOM 577 C CA . GLY A 1 76 ? 2.178 7.981 3.173 1.00 97.56 76 GLY A CA 1
ATOM 578 C C . GLY A 1 76 ? 2.114 6.674 3.961 1.00 97.56 76 GLY A C 1
ATOM 579 O O . GLY A 1 76 ? 1.242 5.846 3.697 1.00 97.56 76 GLY A O 1
ATOM 580 N N . ASP A 1 77 ? 2.988 6.525 4.950 1.00 97.75 77 ASP A N 1
ATOM 581 C CA . ASP A 1 77 ? 2.951 5.414 5.901 1.00 97.75 77 ASP A CA 1
ATOM 582 C C . ASP A 1 77 ? 2.408 5.851 7.269 1.00 97.75 77 ASP A C 1
ATOM 584 O O . ASP A 1 77 ? 2.873 5.384 8.302 1.00 97.75 77 ASP A O 1
ATOM 588 N N . LEU A 1 78 ? 1.380 6.712 7.268 1.00 98.56 78 LEU A N 1
ATOM 589 C CA . LEU A 1 78 ? 0.566 7.075 8.432 1.00 98.56 78 LEU A CA 1
ATOM 590 C C . LEU A 1 78 ? -0.917 6.779 8.179 1.00 98.56 78 LEU A C 1
ATOM 592 O O . LEU A 1 78 ? -1.494 7.251 7.198 1.00 98.56 78 LEU A O 1
ATOM 596 N N . ALA A 1 79 ? -1.545 6.035 9.083 1.00 98.62 79 ALA A N 1
ATOM 597 C CA . ALA A 1 79 ? -2.956 5.688 9.033 1.00 98.62 79 ALA A CA 1
ATOM 598 C C . ALA A 1 79 ? -3.649 6.010 10.354 1.00 98.62 79 ALA A C 1
ATOM 600 O O . ALA A 1 79 ? -3.039 5.967 11.420 1.00 98.62 79 ALA A O 1
ATOM 601 N N . ILE A 1 80 ? -4.943 6.299 10.265 1.00 98.75 80 ILE A N 1
ATOM 602 C CA . ILE A 1 80 ? -5.824 6.534 11.406 1.00 98.75 80 ILE A CA 1
ATOM 603 C C . ILE A 1 80 ? -7.116 5.749 11.203 1.00 98.75 80 ILE A C 1
ATOM 605 O O . ILE A 1 80 ? -7.688 5.749 10.109 1.00 98.75 80 ILE A O 1
ATOM 609 N N . TYR A 1 81 ? -7.577 5.105 12.267 1.00 98.81 81 TYR A N 1
ATOM 610 C CA . TYR A 1 81 ? -8.919 4.557 12.383 1.00 98.81 81 TYR A CA 1
ATOM 611 C C . TYR A 1 81 ? -9.608 5.175 13.595 1.00 98.81 81 TYR A C 1
ATOM 613 O O . TYR A 1 81 ? -9.019 5.285 14.670 1.00 98.81 81 TYR A O 1
ATOM 621 N N . VAL A 1 82 ? -10.857 5.581 13.404 1.00 98.75 82 VAL A N 1
ATOM 622 C CA . VAL A 1 82 ? -11.693 6.219 14.414 1.00 98.75 82 VAL A CA 1
ATOM 623 C C . VAL A 1 82 ? -13.032 5.510 14.456 1.00 98.75 82 VAL A C 1
ATOM 625 O O . VAL A 1 82 ? -13.691 5.353 13.430 1.00 98.75 82 VAL A O 1
ATOM 628 N N . LEU A 1 83 ? -13.442 5.119 15.653 1.00 98.56 83 LEU A N 1
ATOM 629 C CA . LEU A 1 83 ? -14.694 4.452 15.957 1.00 98.56 83 LEU A CA 1
ATOM 630 C C . LEU A 1 83 ? -15.439 5.268 17.006 1.00 98.56 83 LEU A C 1
ATOM 632 O O . LEU A 1 83 ? -14.871 5.615 18.035 1.00 98.56 83 LEU A O 1
ATOM 636 N N . ARG A 1 84 ? -16.710 5.571 16.759 1.00 98.06 84 ARG A N 1
ATOM 637 C CA . ARG A 1 84 ? -17.553 6.369 17.658 1.00 98.06 84 ARG A CA 1
ATOM 638 C C . ARG A 1 84 ? -18.872 5.682 17.917 1.00 98.06 84 ARG A C 1
ATOM 640 O O . ARG A 1 84 ? -19.445 5.112 16.992 1.00 98.06 84 ARG A O 1
ATOM 647 N N . GLY A 1 85 ? -19.383 5.814 19.138 1.00 96.06 85 GLY A N 1
ATOM 648 C CA . GLY A 1 85 ? -20.694 5.286 19.522 1.00 96.06 85 GLY A CA 1
ATOM 649 C C . GLY A 1 85 ? -20.741 3.758 19.559 1.00 96.06 85 GLY A C 1
ATOM 650 O O . GLY A 1 85 ? -21.814 3.182 19.424 1.00 96.06 85 GLY A O 1
ATOM 651 N N . TYR A 1 86 ? -19.586 3.103 19.702 1.00 95.81 86 TYR A N 1
ATOM 652 C CA . TYR A 1 86 ? -19.486 1.653 19.840 1.00 95.81 86 TYR A CA 1
ATOM 653 C C . TYR A 1 86 ? -19.205 1.291 21.295 1.00 95.81 86 TYR A C 1
ATOM 655 O O . TYR A 1 86 ? -18.361 1.911 21.941 1.00 95.81 86 TYR A O 1
ATOM 663 N N . ASN A 1 87 ? -19.914 0.278 21.784 1.00 94.88 87 ASN A N 1
ATOM 664 C CA . ASN A 1 87 ? -19.709 -0.312 23.098 1.00 94.88 87 ASN A CA 1
ATOM 665 C C . ASN A 1 87 ? -19.455 -1.801 22.895 1.00 94.88 87 ASN A C 1
ATOM 667 O O . ASN A 1 87 ? -20.363 -2.530 22.495 1.00 94.88 87 ASN A O 1
ATOM 671 N N . GLY A 1 88 ? -18.225 -2.244 23.131 1.00 95.50 88 GLY A N 1
ATOM 672 C CA . GLY A 1 88 ? -17.856 -3.637 22.929 1.00 95.50 88 GLY A CA 1
ATOM 673 C C . GLY A 1 88 ? -16.354 -3.849 22.885 1.00 95.50 88 GLY A C 1
ATOM 674 O O . GLY A 1 88 ? -15.557 -2.963 23.199 1.00 95.50 88 GLY A O 1
ATOM 675 N N . THR A 1 89 ? -15.967 -5.046 22.468 1.00 97.06 89 THR A N 1
ATOM 676 C CA . THR A 1 89 ? -14.563 -5.433 22.348 1.00 97.06 89 THR A CA 1
ATOM 677 C C . THR A 1 89 ? -14.136 -5.374 20.886 1.00 97.06 89 THR A C 1
ATOM 679 O O . THR A 1 89 ? -14.883 -5.807 20.004 1.00 97.06 89 THR A O 1
ATOM 682 N N . LEU A 1 90 ? -12.933 -4.864 20.629 1.00 97.81 90 LEU A N 1
ATOM 683 C CA . LEU A 1 90 ? -12.211 -5.113 19.387 1.00 97.81 90 LEU A CA 1
ATOM 684 C C . LEU A 1 90 ? -11.050 -6.066 19.672 1.00 97.81 90 LEU A C 1
ATOM 686 O O . LEU A 1 90 ? -10.357 -5.925 20.682 1.00 97.81 90 LEU A O 1
ATOM 690 N N . LYS A 1 91 ? -10.842 -7.031 18.780 1.00 97.50 91 LYS A N 1
ATOM 691 C CA . LYS A 1 91 ? -9.745 -8.001 18.842 1.00 97.50 91 LYS A CA 1
ATOM 692 C C . LYS A 1 91 ? -9.001 -8.016 17.521 1.00 97.50 91 LYS A C 1
ATOM 694 O O . LYS A 1 91 ? -9.606 -7.879 16.460 1.00 97.50 91 LYS A O 1
ATOM 699 N N . GLY A 1 92 ? -7.696 -8.183 17.585 1.00 95.75 92 GLY A N 1
ATOM 700 C CA . GLY A 1 92 ? -6.827 -8.124 16.428 1.00 95.75 92 GLY A CA 1
ATOM 701 C C . GLY A 1 92 ? -5.651 -9.060 16.578 1.00 95.75 92 GLY A C 1
ATOM 702 O O . GLY A 1 92 ? -5.044 -9.093 17.639 1.00 95.75 92 GLY A O 1
ATOM 703 N N . MET A 1 93 ? -5.320 -9.789 15.519 1.00 96.12 93 MET A N 1
ATOM 704 C CA . MET A 1 93 ? -4.073 -10.541 15.420 1.00 96.12 93 MET A CA 1
ATOM 705 C C . MET A 1 93 ? -3.192 -9.847 14.390 1.00 96.12 93 MET A C 1
ATOM 707 O O . MET A 1 93 ? -3.664 -9.522 13.299 1.00 96.12 93 MET A O 1
ATOM 711 N N . PHE A 1 94 ? -1.933 -9.623 14.743 1.00 97.00 94 PHE A N 1
ATOM 712 C CA . PHE A 1 94 ? -0.916 -9.020 13.897 1.00 97.00 94 PHE A CA 1
ATOM 713 C C . PHE A 1 94 ? 0.209 -10.023 13.705 1.00 97.00 94 PHE A C 1
ATOM 715 O O . PHE A 1 94 ? 0.805 -10.474 14.676 1.00 97.00 94 PHE A O 1
ATOM 722 N N . LYS A 1 95 ? 0.499 -10.351 12.450 1.00 95.31 95 LYS A N 1
ATOM 723 C CA . LYS A 1 95 ? 1.659 -11.128 12.027 1.00 95.31 95 LYS A CA 1
ATOM 724 C C . LYS A 1 95 ? 2.752 -10.186 11.568 1.00 95.31 95 LYS A C 1
ATOM 726 O O . LYS A 1 95 ? 2.470 -9.189 10.893 1.00 95.31 95 LYS A O 1
ATOM 731 N N . VAL A 1 96 ? 3.987 -10.512 11.920 1.00 93.56 96 VAL A N 1
ATOM 732 C CA . VAL A 1 96 ? 5.138 -9.662 11.649 1.00 93.56 96 VAL A CA 1
ATOM 733 C C . VAL A 1 96 ? 6.249 -10.504 11.042 1.00 93.56 96 VAL A C 1
ATOM 735 O O . VAL A 1 96 ? 6.742 -11.453 11.643 1.00 93.56 96 VAL A O 1
ATOM 738 N N . ARG A 1 97 ? 6.680 -10.138 9.840 1.00 89.75 97 ARG A N 1
ATOM 739 C CA . ARG A 1 97 ? 7.852 -10.744 9.212 1.00 89.75 97 ARG A CA 1
ATOM 740 C C . ARG A 1 97 ? 9.117 -10.241 9.904 1.00 89.75 97 ARG A C 1
ATOM 742 O O . ARG A 1 97 ? 9.274 -9.033 10.102 1.00 89.75 97 ARG A O 1
ATOM 749 N N . GLY A 1 98 ? 9.999 -11.157 10.285 1.00 84.06 98 GLY A N 1
ATOM 750 C CA . GLY A 1 98 ? 11.194 -10.837 11.060 1.00 84.06 98 GLY A CA 1
ATOM 751 C C . GLY A 1 98 ? 10.864 -10.329 12.450 1.00 84.06 98 GLY A C 1
ATOM 752 O O . GLY A 1 98 ? 11.498 -9.385 12.923 1.00 84.06 98 GLY A O 1
ATOM 753 N N . PHE A 1 99 ? 9.826 -10.897 13.070 1.00 87.25 99 PHE A N 1
ATOM 754 C CA . PHE A 1 99 ? 9.316 -10.423 14.346 1.00 87.25 99 PHE A CA 1
ATOM 755 C C . PHE A 1 99 ? 10.408 -10.387 15.420 1.00 87.25 99 PHE A C 1
ATOM 757 O O . PHE A 1 99 ? 10.888 -11.418 15.889 1.00 87.25 99 PHE A O 1
ATOM 764 N N . GLY A 1 100 ? 10.779 -9.172 15.827 1.00 79.50 100 GLY A N 1
ATOM 765 C CA . GLY A 1 100 ? 11.772 -8.918 16.876 1.00 79.50 100 GLY A CA 1
ATOM 766 C C . GLY A 1 100 ? 11.162 -8.582 18.240 1.00 79.50 100 GLY A C 1
ATOM 767 O O . GLY A 1 100 ? 11.887 -8.138 19.130 1.00 79.50 100 GLY A O 1
ATOM 768 N N . GLY A 1 101 ? 9.842 -8.732 18.385 1.00 85.56 101 GLY A N 1
ATOM 769 C CA . GLY A 1 101 ? 9.070 -8.351 19.568 1.00 85.56 101 GLY A CA 1
ATOM 770 C C . GLY A 1 101 ? 8.229 -7.082 19.382 1.00 85.56 101 GLY A C 1
ATOM 771 O O . GLY A 1 101 ? 8.451 -6.281 18.467 1.00 85.56 101 GLY A O 1
ATOM 772 N N . ALA A 1 102 ? 7.264 -6.909 20.286 1.00 89.31 102 ALA A N 1
ATOM 773 C CA . ALA A 1 102 ? 6.433 -5.717 20.415 1.00 89.31 102 ALA A CA 1
ATOM 774 C C . ALA A 1 102 ? 6.664 -5.098 21.802 1.00 89.31 102 ALA A C 1
ATOM 776 O O . ALA A 1 102 ? 6.506 -5.784 22.809 1.00 89.31 102 ALA A O 1
ATOM 777 N N . ASN A 1 103 ? 7.070 -3.829 21.851 1.00 89.81 103 ASN A N 1
ATOM 778 C CA . ASN A 1 103 ? 7.395 -3.132 23.097 1.00 89.81 103 ASN A CA 1
ATOM 779 C C . ASN A 1 103 ? 6.384 -2.021 23.356 1.00 89.81 103 ASN A C 1
ATOM 781 O O . ASN A 1 103 ? 6.242 -1.118 22.532 1.00 89.81 103 ASN A O 1
ATOM 785 N N . GLU A 1 104 ? 5.720 -2.069 24.506 1.00 90.75 104 GLU A N 1
ATOM 786 C CA . GLU A 1 104 ? 4.877 -0.971 24.966 1.00 90.75 104 GLU A CA 1
ATOM 787 C C . GLU A 1 104 ? 5.750 0.164 25.521 1.00 90.75 104 GLU A C 1
ATOM 789 O O . GLU A 1 104 ? 6.683 -0.062 26.295 1.00 90.75 104 GLU A O 1
ATOM 794 N N . LEU A 1 105 ? 5.479 1.389 25.080 1.00 91.00 105 LEU A N 1
ATOM 795 C CA . LEU A 1 105 ? 6.158 2.606 25.507 1.00 91.00 105 LEU A CA 1
ATOM 796 C C . LEU A 1 105 ? 5.347 3.310 26.600 1.00 91.00 105 LEU A C 1
ATOM 798 O O . LEU A 1 105 ? 4.135 3.144 26.710 1.00 91.00 105 LEU A O 1
ATOM 802 N N . ASN A 1 106 ? 6.005 4.195 27.353 1.00 89.69 106 ASN A N 1
ATOM 803 C CA . ASN A 1 106 ? 5.383 4.944 28.455 1.00 89.69 106 ASN A CA 1
ATOM 804 C C . ASN A 1 106 ? 4.181 5.814 28.038 1.00 89.69 106 ASN A C 1
ATOM 806 O O . ASN A 1 106 ? 3.417 6.251 28.893 1.00 89.69 106 ASN A O 1
ATOM 810 N N . ASP A 1 107 ? 4.034 6.112 26.747 1.00 90.25 107 ASP A N 1
ATOM 811 C CA . ASP A 1 107 ? 2.948 6.923 26.194 1.00 90.25 107 ASP A CA 1
ATOM 812 C C . ASP A 1 107 ? 1.796 6.084 25.603 1.00 90.25 107 ASP A C 1
ATOM 814 O O . ASP A 1 107 ? 0.941 6.634 24.903 1.00 90.25 107 ASP A O 1
ATOM 818 N N . GLY A 1 108 ? 1.792 4.768 25.853 1.00 91.00 108 GLY A N 1
ATOM 819 C CA . GLY A 1 108 ? 0.803 3.810 25.351 1.00 91.00 108 GLY A CA 1
ATOM 820 C C . GLY A 1 108 ? 1.029 3.363 23.904 1.00 91.00 108 GLY A C 1
ATOM 821 O O . GLY A 1 108 ? 0.215 2.618 23.360 1.00 91.00 108 GLY A O 1
ATOM 822 N N . SER A 1 109 ? 2.105 3.813 23.251 1.00 95.62 109 SER A N 1
ATOM 823 C CA . SER A 1 109 ? 2.482 3.306 21.928 1.00 95.62 109 SER A CA 1
ATOM 824 C C . SER A 1 109 ? 3.032 1.885 22.011 1.00 95.62 109 SER A C 1
ATOM 826 O O . SER A 1 109 ? 3.664 1.512 22.991 1.00 95.62 109 SER A O 1
ATOM 828 N N . ILE A 1 110 ? 2.881 1.123 20.934 1.00 95.81 110 ILE A N 1
ATOM 829 C CA . ILE A 1 110 ? 3.445 -0.213 20.766 1.00 95.81 110 ILE A CA 1
ATOM 830 C C . ILE A 1 110 ? 4.402 -0.167 19.577 1.00 95.81 110 ILE A C 1
ATOM 832 O O . ILE A 1 110 ? 3.970 0.047 18.441 1.00 95.81 110 ILE A O 1
ATOM 836 N N . ASP A 1 111 ? 5.690 -0.372 19.839 1.00 94.88 111 ASP A N 1
ATOM 837 C CA . ASP A 1 111 ? 6.728 -0.481 18.817 1.00 94.88 111 ASP A CA 1
ATOM 838 C C . ASP A 1 111 ? 6.952 -1.931 18.418 1.00 94.88 111 ASP A C 1
ATOM 840 O O . ASP A 1 111 ? 7.421 -2.751 19.211 1.00 94.88 111 ASP A O 1
ATOM 844 N N . VAL A 1 112 ? 6.671 -2.220 17.154 1.00 93.12 112 VAL A N 1
ATOM 845 C CA . VAL A 1 112 ? 6.855 -3.522 16.526 1.00 93.12 112 VAL A CA 1
ATOM 846 C C . VAL A 1 112 ? 8.115 -3.476 15.672 1.00 93.12 112 VAL A C 1
ATOM 848 O O . VAL A 1 112 ? 8.193 -2.717 14.701 1.00 93.12 112 VAL A O 1
ATOM 851 N N . LYS A 1 113 ? 9.109 -4.295 16.027 1.00 89.50 113 LYS A N 1
ATOM 852 C CA . LYS A 1 113 ? 10.339 -4.438 15.237 1.00 89.50 113 LYS A CA 1
ATOM 853 C C . LYS A 1 113 ? 10.149 -5.473 14.130 1.00 89.50 113 LYS A C 1
ATOM 855 O O . LYS A 1 113 ? 9.649 -6.567 14.390 1.00 89.50 113 LYS A O 1
ATOM 860 N N . HIS A 1 114 ? 10.597 -5.127 12.928 1.00 89.12 114 HIS A N 1
ATOM 861 C CA . HIS A 1 114 ? 10.598 -5.982 11.738 1.00 89.12 114 HIS A CA 1
ATOM 862 C C . HIS A 1 114 ? 11.887 -5.754 10.925 1.00 89.12 114 HIS A C 1
ATOM 864 O O . HIS A 1 114 ? 12.617 -4.795 11.182 1.00 89.12 114 HIS A O 1
ATOM 870 N N . GLU A 1 115 ? 12.167 -6.590 9.916 1.00 80.88 115 GLU A N 1
ATOM 871 C CA . GLU A 1 115 ? 13.402 -6.493 9.100 1.00 80.88 115 GLU A CA 1
ATOM 872 C C . GLU A 1 115 ? 13.603 -5.095 8.475 1.00 80.88 115 GLU A C 1
ATOM 874 O O . GLU A 1 115 ? 14.716 -4.584 8.393 1.00 80.88 115 GLU A O 1
ATOM 879 N N . GLY A 1 116 ? 12.506 -4.447 8.079 1.00 76.50 116 GLY A N 1
ATOM 880 C CA . GLY A 1 116 ? 12.491 -3.118 7.460 1.00 76.50 116 GLY A CA 1
ATOM 881 C C . GLY A 1 116 ? 12.465 -1.926 8.429 1.00 76.50 116 GLY A C 1
ATOM 882 O O . GLY A 1 116 ? 12.268 -0.802 7.967 1.00 76.50 116 GLY A O 1
ATOM 883 N N . GLY A 1 117 ? 12.597 -2.135 9.746 1.00 87.31 117 GLY A N 1
ATOM 884 C CA . GLY A 1 117 ? 12.619 -1.063 10.748 1.00 87.31 117 GLY A CA 1
ATOM 885 C C . GLY A 1 117 ? 11.555 -1.187 11.844 1.00 87.31 117 GLY A C 1
ATOM 886 O O . GLY A 1 117 ? 11.443 -2.217 12.511 1.00 87.31 117 GLY A O 1
ATOM 887 N N . VAL A 1 118 ? 10.833 -0.089 12.094 1.00 90.19 118 VAL A N 1
ATOM 888 C CA . VAL A 1 118 ? 9.827 0.014 13.162 1.00 90.19 118 VAL A CA 1
ATOM 889 C C . VAL A 1 118 ? 8.459 0.354 12.580 1.00 90.19 118 VAL A C 1
ATOM 891 O O . VAL A 1 118 ? 8.318 1.291 11.787 1.00 90.19 118 VAL A O 1
ATOM 894 N N . PHE A 1 119 ? 7.452 -0.380 13.048 1.00 95.50 119 PHE A N 1
ATOM 895 C CA . PHE A 1 119 ? 6.037 -0.084 12.876 1.00 95.50 119 PHE A CA 1
ATOM 896 C C . PHE A 1 119 ? 5.428 0.237 14.244 1.00 95.50 119 PHE A C 1
ATOM 898 O O . PHE A 1 119 ? 5.503 -0.574 15.165 1.00 95.50 119 PHE A O 1
ATOM 905 N N . ARG A 1 120 ? 4.840 1.424 14.388 1.00 97.44 120 ARG A N 1
ATOM 906 C CA . ARG A 1 120 ? 4.243 1.900 15.637 1.00 97.44 120 ARG A CA 1
ATOM 907 C C . ARG A 1 120 ? 2.726 1.873 15.562 1.00 97.44 120 ARG A C 1
ATOM 909 O O . ARG A 1 120 ? 2.138 2.384 14.609 1.00 97.44 120 ARG A O 1
ATOM 916 N N . ILE A 1 121 ? 2.105 1.355 16.614 1.00 97.88 121 ILE A N 1
ATOM 917 C CA . ILE A 1 121 ? 0.661 1.413 16.849 1.00 97.88 121 ILE A CA 1
ATOM 918 C C . ILE A 1 121 ? 0.426 2.295 18.068 1.00 97.88 121 ILE A C 1
ATOM 920 O O . ILE A 1 121 ? 1.060 2.081 19.093 1.00 97.88 121 ILE A O 1
ATOM 924 N N . LYS A 1 122 ? -0.478 3.272 17.991 1.00 97.88 122 LYS A N 1
ATOM 925 C CA . LYS A 1 122 ? -0.854 4.076 19.159 1.00 97.88 122 LYS A CA 1
ATOM 926 C C . LYS A 1 122 ? -2.375 4.164 19.282 1.00 97.88 122 LYS A C 1
ATOM 928 O O . LYS A 1 122 ? -3.009 4.842 18.469 1.00 97.88 122 LYS A O 1
ATOM 933 N N . PRO A 1 123 ? -2.979 3.448 20.241 1.00 97.31 123 PRO A N 1
ATOM 934 C CA . PRO A 1 123 ? -4.391 3.575 20.566 1.00 97.31 123 PRO A CA 1
ATOM 935 C C . PRO A 1 123 ? -4.645 4.805 21.456 1.00 97.31 123 PRO A C 1
ATOM 937 O O . PRO A 1 123 ? -3.765 5.268 22.175 1.00 97.31 123 PRO A O 1
ATOM 940 N N . SER A 1 124 ? -5.866 5.342 21.434 1.00 96.94 124 SER A N 1
ATOM 941 C CA . SER A 1 124 ? -6.290 6.444 22.314 1.00 96.94 124 SER A CA 1
ATOM 942 C C . SER A 1 124 ? -6.762 5.984 23.695 1.00 96.94 124 SER A C 1
ATOM 944 O O . SER A 1 124 ? -7.148 6.807 24.520 1.00 96.94 124 SER A O 1
ATOM 946 N N . GLN A 1 125 ? -6.815 4.673 23.916 1.00 94.00 125 GLN A N 1
ATOM 947 C CA . GLN A 1 125 ? -7.234 4.014 25.150 1.00 94.00 125 GLN A CA 1
ATOM 948 C C . GLN A 1 125 ? -6.261 2.865 25.430 1.00 94.00 125 GLN A C 1
ATOM 950 O O . GLN A 1 125 ? -5.617 2.376 24.502 1.00 94.00 125 GLN A O 1
ATOM 955 N N . GLY A 1 126 ? -6.173 2.423 26.685 1.00 92.19 126 GLY A N 1
ATOM 956 C CA . GLY A 1 126 ? -5.357 1.263 27.048 1.00 92.19 126 GLY A CA 1
ATOM 957 C C . GLY A 1 126 ? -5.810 -0.001 26.314 1.00 92.19 126 GLY A C 1
ATOM 958 O O . GLY A 1 126 ? -7.010 -0.221 26.124 1.00 92.19 126 GLY A O 1
ATOM 959 N N . VAL A 1 127 ? -4.849 -0.823 25.897 1.00 94.81 127 VAL A N 1
ATOM 960 C CA . VAL A 1 127 ? -5.100 -2.083 25.189 1.00 94.81 127 VAL A CA 1
ATOM 961 C C . VAL A 1 127 ? -4.324 -3.217 25.843 1.00 94.81 127 VAL A C 1
ATOM 963 O O . VAL A 1 127 ? -3.245 -3.013 26.382 1.00 94.81 127 VAL A O 1
ATOM 966 N N . GLU A 1 128 ? -4.878 -4.421 25.792 1.00 95.31 128 GLU A N 1
ATOM 967 C CA . GLU A 1 128 ? -4.175 -5.644 26.167 1.00 95.31 128 GLU A CA 1
ATOM 968 C C . GLU A 1 128 ? -3.341 -6.107 24.962 1.00 95.31 128 GLU A C 1
ATOM 970 O O . GLU A 1 128 ? -3.895 -6.283 23.871 1.00 95.31 128 GLU A O 1
ATOM 975 N N . VAL A 1 129 ? -2.035 -6.317 25.156 1.00 94.69 129 VAL A N 1
ATOM 976 C CA . VAL A 1 129 ? -1.113 -6.837 24.132 1.00 94.69 129 VAL A CA 1
ATOM 977 C C . VAL A 1 129 ? -0.562 -8.179 24.590 1.00 94.69 129 VAL A C 1
ATOM 979 O O . VAL A 1 129 ? 0.067 -8.265 25.641 1.00 94.69 129 VAL A O 1
ATOM 982 N N . ASN A 1 130 ? -0.763 -9.223 23.788 1.00 94.31 130 ASN A N 1
ATOM 983 C CA . ASN A 1 130 ? -0.239 -10.560 24.068 1.00 94.31 130 ASN A CA 1
ATOM 984 C C . ASN A 1 130 ? 0.655 -11.016 22.917 1.00 94.31 130 ASN A C 1
ATOM 986 O O . ASN A 1 130 ? 0.233 -11.009 21.766 1.00 94.31 130 ASN A O 1
ATOM 990 N N . ILE A 1 131 ? 1.884 -11.432 23.208 1.00 93.69 131 ILE A N 1
ATOM 991 C CA . ILE A 1 131 ? 2.790 -11.968 22.186 1.00 93.69 131 ILE A CA 1
ATOM 992 C C . ILE A 1 131 ? 2.330 -13.374 21.785 1.00 93.69 131 ILE A C 1
ATOM 994 O O . ILE A 1 131 ? 2.094 -14.216 22.651 1.00 93.69 131 ILE A O 1
ATOM 998 N N . ALA A 1 132 ? 2.216 -13.635 20.481 1.00 90.75 132 ALA A N 1
ATOM 999 C CA . ALA A 1 132 ? 1.709 -14.893 19.943 1.00 90.75 132 ALA A CA 1
ATOM 1000 C C . ALA A 1 132 ? 2.470 -15.286 18.669 1.00 90.75 132 ALA A C 1
ATOM 1002 O O . ALA A 1 132 ? 2.290 -14.681 17.615 1.00 90.75 132 ALA A O 1
ATOM 1003 N N . GLY A 1 133 ? 3.307 -16.325 18.762 1.00 88.94 133 GLY A N 1
ATOM 1004 C CA . GLY A 1 133 ? 4.059 -16.855 17.620 1.00 88.94 133 GLY A CA 1
ATOM 1005 C C . GLY A 1 133 ? 4.988 -15.818 16.980 1.00 88.94 133 GLY A C 1
ATOM 1006 O O . GLY A 1 133 ? 5.853 -15.258 17.648 1.00 88.94 133 GLY A O 1
ATOM 1007 N N 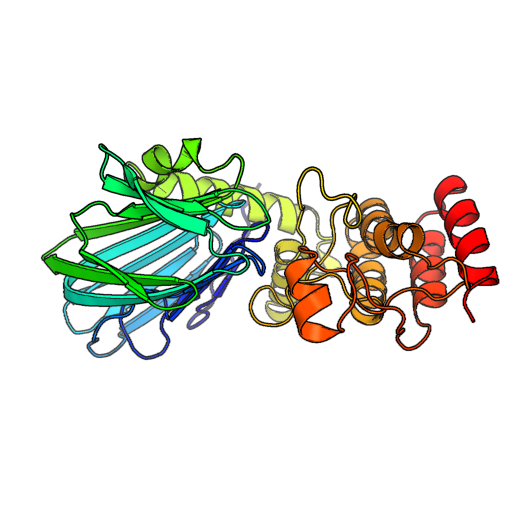. ASP A 1 134 ? 4.794 -15.576 15.684 1.00 90.12 134 ASP A N 1
ATOM 1008 C CA . ASP A 1 134 ? 5.510 -14.597 14.856 1.00 90.12 134 ASP A CA 1
ATOM 1009 C C . ASP A 1 134 ? 4.853 -13.201 14.880 1.00 90.12 134 ASP A C 1
ATOM 1011 O O . ASP A 1 134 ? 4.941 -12.424 13.928 1.00 90.12 134 ASP A O 1
ATOM 1015 N N . GLY A 1 135 ? 4.161 -12.870 15.968 1.00 94.81 135 GLY A N 1
ATOM 1016 C CA . GLY A 1 135 ? 3.458 -11.607 16.093 1.00 94.81 135 GLY A CA 1
ATOM 1017 C C . GLY A 1 135 ? 2.816 -11.392 17.458 1.00 94.81 135 GLY A C 1
ATOM 1018 O O . GLY A 1 135 ? 3.347 -11.793 18.497 1.00 94.81 135 GLY A O 1
ATOM 1019 N N . PHE A 1 136 ? 1.683 -10.694 17.471 1.00 95.44 136 PHE A N 1
ATOM 1020 C CA . PHE A 1 136 ? 0.991 -10.317 18.700 1.00 95.44 136 PHE A CA 1
ATOM 1021 C C . PHE A 1 136 ? -0.511 -10.127 18.485 1.00 95.44 136 PHE A C 1
ATOM 1023 O O . PHE A 1 136 ? -0.994 -9.848 17.386 1.00 95.44 136 PHE A O 1
ATOM 1030 N N . GLU A 1 137 ? -1.256 -10.250 19.572 1.00 96.38 137 GLU A N 1
ATOM 1031 C CA . GLU A 1 137 ? -2.677 -9.966 19.649 1.00 96.38 137 GLU A CA 1
ATOM 1032 C C . GLU A 1 137 ? -2.907 -8.649 20.383 1.00 96.38 137 GLU A C 1
ATOM 1034 O O . GLU A 1 137 ? -2.263 -8.369 21.393 1.00 96.38 137 GLU A O 1
ATOM 1039 N N . ILE A 1 138 ? -3.855 -7.860 19.885 1.00 96.25 138 ILE A N 1
ATOM 1040 C CA . ILE A 1 138 ? -4.382 -6.677 20.559 1.00 96.25 138 ILE A CA 1
ATOM 1041 C C . ILE A 1 138 ? -5.839 -6.936 20.913 1.00 96.25 138 ILE A C 1
ATOM 1043 O O . ILE A 1 138 ? -6.642 -7.328 20.061 1.00 96.25 138 ILE A O 1
ATOM 1047 N N . LYS A 1 139 ? -6.206 -6.635 22.155 1.00 97.44 139 LYS A N 1
ATOM 1048 C CA . LYS A 1 139 ? -7.595 -6.576 22.598 1.00 97.44 139 LYS A CA 1
ATOM 1049 C C . LYS A 1 139 ? -7.870 -5.242 23.275 1.00 97.44 139 LYS A C 1
ATOM 1051 O O . LYS A 1 139 ? -7.115 -4.792 24.127 1.00 97.44 139 LYS A O 1
ATOM 1056 N N . VAL A 1 140 ? -8.985 -4.619 22.916 1.00 96.56 140 VAL A N 1
ATOM 1057 C CA . VAL A 1 140 ? -9.450 -3.382 23.546 1.00 96.56 140 VAL A CA 1
ATOM 1058 C C . VAL A 1 140 ? -10.931 -3.491 23.857 1.00 96.56 140 VAL A C 1
ATOM 1060 O O . VAL A 1 140 ? -11.731 -3.851 22.995 1.00 96.56 140 VAL A O 1
ATOM 1063 N N . ASN A 1 141 ? -11.299 -3.185 25.096 1.00 96.38 141 ASN A N 1
ATOM 1064 C CA . ASN A 1 141 ? -12.689 -2.964 25.470 1.00 96.38 141 ASN A CA 1
ATOM 1065 C C . ASN A 1 141 ? -12.930 -1.466 25.407 1.00 96.38 141 ASN A C 1
ATOM 1067 O O . ASN A 1 141 ? -12.228 -0.709 26.071 1.00 96.38 141 ASN A O 1
ATOM 1071 N N . THR A 1 142 ? -13.889 -1.041 24.596 1.00 93.56 142 THR A N 1
ATOM 1072 C CA . THR A 1 142 ? -14.136 0.378 24.389 1.00 93.56 142 THR A CA 1
ATOM 1073 C C . THR A 1 142 ? -15.605 0.726 24.541 1.00 93.56 142 THR A C 1
ATOM 1075 O O . THR A 1 142 ? -16.495 -0.049 24.181 1.00 93.56 142 THR A O 1
ATOM 1078 N N . SER A 1 143 ? -15.836 1.915 25.086 1.00 91.88 143 SER A N 1
ATOM 1079 C CA . SER A 1 143 ? -17.137 2.559 25.180 1.00 91.88 143 SER A CA 1
ATOM 1080 C C . SER A 1 143 ? -17.003 4.001 24.705 1.00 91.88 143 SER A C 1
ATOM 1082 O O . SER A 1 143 ? -16.191 4.754 25.245 1.00 91.88 143 SER A O 1
ATOM 1084 N N . GLY A 1 144 ? -17.793 4.404 23.713 1.00 89.88 144 GLY A N 1
ATOM 1085 C CA . GLY A 1 144 ? -17.762 5.769 23.180 1.00 89.88 144 GLY A CA 1
ATOM 1086 C C . GLY A 1 144 ? -16.837 5.932 21.971 1.00 89.88 144 GLY A C 1
ATOM 1087 O O . GLY A 1 144 ? -17.125 5.369 20.914 1.00 89.88 144 GLY A O 1
ATOM 1088 N N . GLU A 1 145 ? -15.800 6.774 22.082 1.00 96.19 145 GLU A N 1
ATOM 1089 C CA . GLU A 1 145 ? -14.844 7.057 20.996 1.00 96.19 145 GLU A CA 1
ATOM 1090 C C . GLU A 1 145 ? -13.513 6.328 21.207 1.00 96.19 145 GLU A C 1
ATOM 1092 O O . GLU A 1 145 ? -12.817 6.572 22.190 1.00 96.19 145 GLU A O 1
ATOM 1097 N N . PHE A 1 146 ? -13.124 5.506 20.235 1.00 97.88 146 PHE A N 1
ATOM 1098 C CA . PHE A 1 146 ? -11.821 4.858 20.148 1.00 97.88 146 PHE A CA 1
ATOM 1099 C C . PHE A 1 146 ? -11.093 5.302 18.883 1.00 97.88 146 PHE A C 1
ATOM 1101 O O . PHE A 1 146 ? -11.649 5.246 17.786 1.00 97.88 146 PHE A O 1
ATOM 1108 N N . LYS A 1 147 ? -9.829 5.697 19.021 1.00 98.38 147 LYS A N 1
ATOM 1109 C CA . LYS A 1 147 ? -8.931 5.975 17.903 1.00 98.38 147 LYS A CA 1
ATOM 1110 C C . LYS A 1 147 ? -7.716 5.069 17.990 1.00 98.38 147 LYS A C 1
ATOM 1112 O O . LYS A 1 147 ? -7.236 4.768 19.078 1.00 98.38 147 LYS A O 1
ATOM 1117 N N . VAL A 1 148 ? -7.182 4.685 16.843 1.00 98.50 148 VAL A N 1
ATOM 1118 C CA . VAL A 1 148 ? -5.866 4.055 16.752 1.00 98.50 148 VAL A CA 1
ATOM 1119 C C . VAL A 1 148 ? -5.167 4.539 15.498 1.00 98.50 148 VAL A C 1
ATOM 1121 O O . VAL A 1 148 ? -5.739 4.531 14.405 1.00 98.50 148 VAL A O 1
ATOM 1124 N N . ALA A 1 149 ? -3.933 4.992 15.673 1.00 98.56 149 ALA A N 1
ATOM 1125 C CA . ALA A 1 149 ? -3.058 5.363 14.581 1.00 98.56 149 ALA A CA 1
ATOM 1126 C C . ALA A 1 149 ? -1.977 4.300 14.387 1.00 98.56 149 ALA A C 1
ATOM 1128 O O . ALA A 1 149 ? -1.545 3.645 15.336 1.00 98.56 149 ALA A O 1
ATOM 1129 N N . PHE A 1 150 ? -1.549 4.153 13.141 1.00 98.38 150 PHE A N 1
ATOM 1130 C CA . PHE A 1 150 ? -0.503 3.231 12.722 1.00 98.38 150 PHE A CA 1
ATOM 1131 C C . PHE A 1 150 ? 0.506 4.007 11.894 1.00 98.38 150 PHE A C 1
ATOM 1133 O O . PHE A 1 150 ? 0.108 4.807 11.041 1.00 98.38 150 PHE A O 1
ATOM 1140 N N . ALA A 1 151 ? 1.792 3.797 12.135 1.00 98.12 151 ALA A N 1
ATOM 1141 C CA . ALA A 1 151 ? 2.833 4.526 11.435 1.00 98.12 151 ALA A CA 1
ATOM 1142 C C . ALA A 1 151 ? 4.077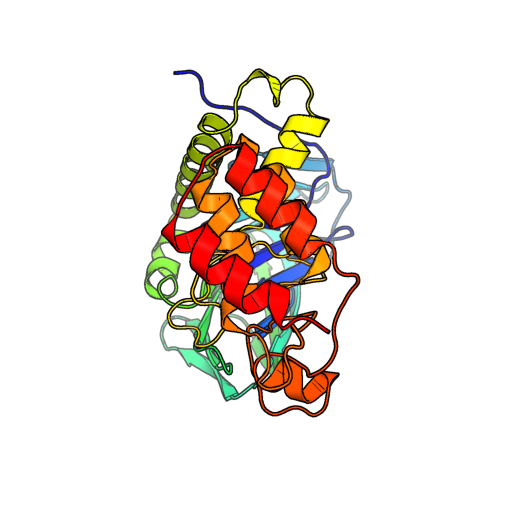 3.673 11.199 1.00 98.12 151 ALA A C 1
ATOM 1144 O O . ALA A 1 151 ? 4.482 2.912 12.071 1.00 98.12 151 ALA A O 1
ATOM 1145 N N . GLY A 1 152 ? 4.709 3.838 10.042 1.00 95.75 152 GLY A N 1
ATOM 1146 C CA . GLY A 1 152 ? 5.982 3.200 9.720 1.00 95.75 152 GLY A CA 1
ATOM 1147 C C . GLY A 1 152 ? 7.036 4.194 9.241 1.00 95.75 152 GLY A C 1
ATOM 1148 O O . GLY A 1 152 ? 6.712 5.261 8.708 1.00 95.75 152 GLY A O 1
ATOM 1149 N N . GLY A 1 153 ? 8.309 3.856 9.456 1.00 88.69 153 GLY A N 1
ATOM 1150 C CA . GLY A 1 153 ? 9.443 4.679 9.026 1.00 88.69 153 GLY A CA 1
ATOM 1151 C C . GLY A 1 153 ? 9.376 6.108 9.578 1.00 88.69 153 GLY A C 1
ATOM 1152 O O . GLY A 1 153 ? 9.079 6.326 10.752 1.00 88.69 153 GLY A O 1
ATOM 1153 N N . ASP A 1 154 ? 9.600 7.104 8.722 1.00 90.44 154 ASP A N 1
ATOM 1154 C CA . ASP A 1 154 ? 9.648 8.516 9.136 1.00 90.44 154 ASP A CA 1
ATOM 1155 C C . ASP A 1 154 ? 8.304 9.065 9.644 1.00 90.44 154 ASP A C 1
ATOM 1157 O O . ASP A 1 154 ? 8.252 10.126 10.272 1.00 90.44 154 ASP A O 1
ATOM 1161 N N . TYR A 1 155 ? 7.201 8.353 9.394 1.00 95.31 155 TYR A N 1
ATOM 1162 C CA . TYR A 1 155 ? 5.872 8.762 9.841 1.00 95.31 155 TYR A CA 1
ATOM 1163 C C . TYR A 1 155 ? 5.604 8.448 11.313 1.00 95.31 155 TYR A C 1
ATOM 1165 O O . TYR A 1 155 ? 4.633 8.971 11.862 1.00 95.31 155 TYR A O 1
ATOM 1173 N N . VAL A 1 156 ? 6.460 7.663 11.980 1.00 94.31 156 VAL A N 1
ATOM 1174 C CA . VAL A 1 156 ? 6.311 7.322 13.407 1.00 94.31 156 VAL A CA 1
ATOM 1175 C C . VAL A 1 156 ? 6.190 8.579 14.279 1.00 94.31 156 VAL A C 1
ATOM 1177 O O . VAL A 1 156 ? 5.345 8.635 15.170 1.00 94.31 156 VAL A O 1
ATOM 1180 N N . ASN A 1 157 ? 6.927 9.644 13.949 1.00 92.69 157 ASN A N 1
ATOM 1181 C CA . ASN A 1 157 ? 6.879 10.924 14.670 1.00 92.69 157 ASN A CA 1
ATOM 1182 C C . ASN A 1 157 ? 5.591 11.737 14.428 1.00 92.69 157 ASN A C 1
ATOM 1184 O O . ASN A 1 157 ? 5.356 12.746 15.086 1.00 92.69 157 ASN A O 1
ATOM 1188 N N . SER A 1 158 ? 4.750 11.329 13.473 1.00 96.31 158 SER A N 1
ATOM 1189 C CA . SER A 1 158 ? 3.487 12.004 13.139 1.00 96.31 158 SER A CA 1
ATOM 1190 C C . SER A 1 158 ? 2.264 11.358 13.800 1.00 96.31 158 SER A C 1
ATOM 1192 O O . SER A 1 158 ? 1.151 11.865 13.642 1.00 96.31 158 SER A O 1
ATOM 1194 N N . ILE A 1 159 ? 2.448 10.262 14.544 1.00 96.69 159 ILE A N 1
ATOM 1195 C CA . ILE A 1 159 ? 1.348 9.455 15.086 1.00 96.69 159 ILE A CA 1
ATOM 1196 C C . ILE A 1 159 ? 0.449 10.245 16.051 1.00 96.69 159 ILE A C 1
ATOM 1198 O O . ILE A 1 159 ? -0.776 10.179 15.957 1.00 96.69 159 ILE A O 1
ATOM 1202 N N . ASP A 1 160 ? 1.041 11.097 16.892 1.00 97.00 160 ASP A N 1
ATOM 1203 C CA . ASP A 1 160 ? 0.302 11.956 17.826 1.00 97.00 160 ASP A CA 1
ATOM 1204 C C . ASP A 1 160 ? -0.529 13.021 17.121 1.00 97.00 160 ASP A C 1
ATOM 1206 O O . ASP A 1 160 ? -1.617 13.378 17.576 1.00 97.00 160 ASP A O 1
ATOM 1210 N N . SER A 1 161 ? -0.029 13.522 15.989 1.00 97.38 161 SER A N 1
ATOM 1211 C CA . SER A 1 161 ? -0.766 14.499 15.190 1.00 97.38 161 SER A CA 1
ATOM 1212 C C . SER A 1 161 ? -2.026 13.872 14.595 1.00 97.38 161 SER A C 1
ATOM 1214 O O . SER A 1 161 ? -3.079 14.502 14.614 1.00 97.38 161 SER A O 1
ATOM 1216 N N . ALA A 1 162 ? -1.933 12.620 14.130 1.00 97.19 162 ALA A N 1
ATOM 1217 C CA . ALA A 1 162 ? -3.073 11.873 13.600 1.00 97.19 162 ALA A CA 1
ATOM 1218 C C . ALA A 1 162 ? -4.121 11.523 14.669 1.00 97.19 162 ALA A C 1
ATOM 1220 O O . ALA A 1 162 ? -5.314 11.567 14.380 1.00 97.19 162 ALA A O 1
ATOM 1221 N N . LEU A 1 163 ? -3.701 11.182 15.893 1.00 97.19 163 LEU A N 1
ATOM 1222 C CA . LEU A 1 163 ? -4.636 10.884 16.987 1.00 97.19 163 LEU A CA 1
ATOM 1223 C C . LEU A 1 163 ? -5.359 12.126 17.506 1.00 97.19 163 LEU A C 1
ATOM 1225 O O . LEU A 1 163 ? -6.555 12.067 17.812 1.00 97.19 163 LEU A O 1
ATOM 1229 N N . ARG A 1 164 ? -4.635 13.246 17.614 1.00 97.12 164 ARG A N 1
ATOM 1230 C CA . ARG A 1 164 ? -5.190 14.518 18.085 1.00 97.12 164 ARG A CA 1
ATOM 1231 C C . ARG A 1 164 ? -6.251 15.050 17.129 1.00 97.12 164 ARG A C 1
ATOM 1233 O O . ARG A 1 164 ? -7.300 15.497 17.583 1.00 97.12 164 ARG A O 1
ATOM 1240 N N . ASP A 1 165 ? -5.979 14.979 15.830 1.00 96.88 165 ASP A N 1
ATOM 1241 C CA . ASP A 1 165 ? -6.873 15.451 14.780 1.00 96.88 165 ASP A CA 1
ATOM 1242 C C . ASP A 1 165 ? -6.849 14.488 13.586 1.00 96.88 165 ASP A C 1
ATOM 1244 O O . ASP A 1 165 ? -5.888 14.436 12.820 1.00 96.88 165 ASP A O 1
ATOM 1248 N N . GLU A 1 166 ? -7.938 13.748 13.380 1.00 95.19 166 GLU A N 1
ATOM 1249 C CA . GLU A 1 166 ? -8.080 12.848 12.230 1.00 95.19 166 GLU A CA 1
ATOM 1250 C C . GLU A 1 166 ? -8.072 13.596 10.880 1.00 95.19 166 GLU A C 1
ATOM 1252 O O . GLU A 1 166 ? -7.681 13.029 9.851 1.00 95.19 166 GLU A O 1
ATOM 1257 N N . GLY A 1 167 ? -8.400 14.896 10.891 1.00 97.31 167 GLY A N 1
ATOM 1258 C CA . GLY A 1 167 ? -8.282 15.805 9.754 1.00 97.31 167 GLY A CA 1
ATOM 1259 C C . GLY A 1 167 ? -6.840 16.001 9.275 1.00 97.31 167 GLY A C 1
ATOM 1260 O O . GLY A 1 167 ? -6.625 16.298 8.094 1.00 97.31 167 GLY A O 1
ATOM 1261 N N . TYR A 1 168 ? -5.845 15.747 10.136 1.00 98.00 168 TYR A N 1
ATOM 1262 C CA . TYR A 1 168 ? -4.419 15.759 9.796 1.00 98.00 168 TYR A CA 1
ATOM 1263 C C . TYR A 1 168 ? -4.100 14.772 8.664 1.00 98.00 168 TYR A C 1
ATOM 1265 O O . TYR A 1 168 ? -3.375 15.108 7.719 1.00 98.00 168 TYR A O 1
ATOM 1273 N N . VAL A 1 169 ? -4.640 13.552 8.745 1.00 98.44 169 VAL A N 1
ATOM 1274 C CA . VAL A 1 169 ? -4.433 12.510 7.727 1.00 98.44 169 VAL A CA 1
ATOM 1275 C C . VAL A 1 169 ? -5.372 12.743 6.548 1.00 98.44 169 VAL A C 1
ATOM 1277 O O . VAL A 1 169 ? -4.926 12.712 5.399 1.00 98.44 169 VAL A O 1
ATOM 1280 N N . GLU A 1 170 ? -6.643 13.059 6.822 1.00 98.12 170 GLU A N 1
ATOM 1281 C CA . GLU A 1 170 ? -7.655 13.268 5.785 1.00 98.12 170 GLU A CA 1
ATOM 1282 C C . GLU A 1 170 ? -7.245 14.351 4.780 1.00 98.12 170 GLU A C 1
ATOM 1284 O O . GLU A 1 170 ? -7.296 14.145 3.565 1.00 98.12 170 GLU A O 1
ATOM 1289 N N . THR A 1 171 ? -6.825 15.512 5.284 1.00 97.75 171 THR A N 1
ATOM 1290 C CA . THR A 1 171 ? -6.522 16.677 4.449 1.00 97.75 171 THR A CA 1
ATOM 1291 C C . THR A 1 171 ? -5.309 16.413 3.565 1.00 97.75 171 THR A C 1
ATOM 1293 O O . THR A 1 171 ? -5.339 16.714 2.371 1.00 97.75 171 THR A O 1
ATOM 1296 N N . ARG A 1 172 ? -4.262 15.782 4.115 1.00 97.94 172 ARG A N 1
ATOM 1297 C CA . ARG A 1 172 ? -3.071 15.393 3.343 1.00 97.94 172 ARG A CA 1
ATOM 1298 C C . ARG A 1 172 ? -3.402 14.363 2.279 1.00 97.94 172 ARG A C 1
ATOM 1300 O O . ARG A 1 172 ? -2.982 14.527 1.136 1.00 97.94 172 ARG A O 1
ATOM 1307 N N . ARG A 1 173 ? -4.202 13.348 2.624 1.00 97.69 173 ARG A N 1
ATOM 1308 C CA . ARG A 1 173 ? -4.682 12.356 1.660 1.00 97.69 173 ARG A CA 1
ATOM 1309 C C . ARG A 1 173 ? -5.444 13.028 0.522 1.00 97.69 173 ARG A C 1
ATOM 1311 O O . ARG A 1 173 ? -5.137 12.786 -0.642 1.00 97.69 173 ARG A O 1
ATOM 1318 N N . ARG A 1 174 ? -6.399 13.904 0.845 1.00 97.44 174 ARG A N 1
ATOM 1319 C CA . ARG A 1 174 ? -7.216 14.602 -0.152 1.00 97.44 174 ARG A CA 1
ATOM 1320 C C . ARG A 1 174 ? -6.364 15.496 -1.048 1.00 97.44 174 ARG A C 1
ATOM 1322 O O . ARG A 1 174 ? -6.573 15.488 -2.258 1.00 97.44 174 ARG A O 1
ATOM 1329 N N . TYR A 1 175 ? -5.410 16.234 -0.485 1.00 97.12 175 TYR A N 1
ATOM 1330 C CA . TYR A 1 175 ? -4.485 17.066 -1.255 1.00 97.12 175 TYR A CA 1
ATOM 1331 C C . TYR A 1 175 ? -3.627 16.224 -2.206 1.00 97.12 175 TYR A C 1
ATOM 1333 O O . TYR A 1 175 ? -3.574 16.506 -3.401 1.00 97.12 175 TYR A O 1
ATOM 1341 N N . TRP A 1 176 ? -3.031 15.144 -1.699 1.00 97.44 176 TRP A N 1
ATOM 1342 C CA . TRP A 1 176 ? -2.214 14.218 -2.481 1.00 97.44 176 TRP A CA 1
ATOM 1343 C C . TRP A 1 176 ? -2.982 13.577 -3.635 1.00 97.44 176 TRP A C 1
ATOM 1345 O O . TRP A 1 176 ? -2.529 13.633 -4.775 1.00 97.44 176 TRP A O 1
ATOM 1355 N N . LEU A 1 177 ? -4.171 13.031 -3.371 1.00 97.12 177 LEU A N 1
ATOM 1356 C CA . LEU A 1 177 ? -4.990 12.419 -4.416 1.00 97.12 177 LEU A CA 1
ATOM 1357 C C . LEU A 1 177 ? -5.466 13.446 -5.446 1.00 97.12 177 LEU A C 1
ATOM 1359 O O . LEU A 1 177 ? -5.487 13.143 -6.633 1.00 97.12 177 LEU A O 1
ATOM 1363 N N . ASN A 1 178 ? -5.802 14.670 -5.028 1.00 96.19 178 ASN A N 1
ATOM 1364 C CA . ASN A 1 178 ? -6.112 15.735 -5.981 1.00 96.19 178 ASN A CA 1
ATOM 1365 C C . ASN A 1 178 ? -4.905 16.078 -6.857 1.00 96.19 178 ASN A C 1
ATOM 1367 O O . ASN A 1 178 ? -5.074 16.226 -8.062 1.00 96.19 178 ASN A O 1
ATOM 1371 N N . ALA A 1 179 ? -3.704 16.174 -6.281 1.00 96.31 179 ALA A N 1
ATOM 1372 C CA . ALA A 1 179 ? -2.483 16.437 -7.036 1.00 96.31 179 ALA A CA 1
ATOM 1373 C C . ALA A 1 179 ? -2.200 15.327 -8.062 1.00 96.31 179 ALA A C 1
ATOM 1375 O O . ALA A 1 179 ? -1.961 15.635 -9.226 1.00 96.31 179 ALA A O 1
ATOM 1376 N N . LEU A 1 180 ? -2.316 14.056 -7.659 1.00 96.38 180 LEU A N 1
ATOM 1377 C CA . LEU A 1 180 ? -2.181 12.911 -8.564 1.00 96.38 180 LEU A CA 1
ATOM 1378 C C . LEU A 1 180 ? -3.207 12.963 -9.701 1.00 96.38 180 LEU A C 1
ATOM 1380 O O . LEU A 1 180 ? -2.850 12.890 -10.870 1.00 96.38 180 LEU A O 1
ATOM 1384 N N . MET A 1 181 ? -4.489 13.134 -9.377 1.00 96.19 181 MET A N 1
ATOM 1385 C CA . MET A 1 181 ? -5.549 13.112 -10.388 1.00 96.19 181 MET A CA 1
ATOM 1386 C C . MET A 1 181 ? -5.515 14.335 -11.313 1.00 96.19 181 MET A C 1
ATOM 1388 O O . MET A 1 181 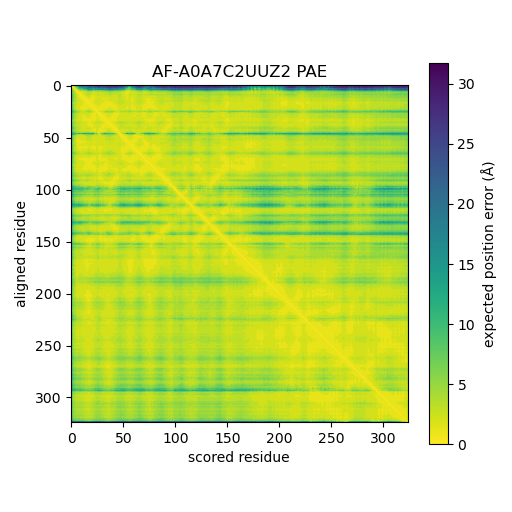? -5.860 14.210 -12.484 1.00 96.19 181 MET A O 1
ATOM 1392 N N . ASN A 1 182 ? -5.048 15.493 -10.832 1.00 95.38 182 ASN A N 1
ATOM 1393 C CA . ASN A 1 182 ? -4.801 16.677 -11.663 1.00 95.38 182 ASN A CA 1
ATOM 1394 C C . ASN A 1 182 ? -3.688 16.461 -12.697 1.00 95.38 182 ASN A C 1
ATOM 1396 O O . ASN A 1 182 ? -3.694 17.133 -13.725 1.00 95.38 182 ASN A O 1
ATOM 1400 N N . GLY A 1 183 ? -2.742 15.555 -12.432 1.00 95.88 183 GLY A N 1
ATOM 1401 C CA . GLY A 1 183 ? -1.678 15.210 -13.376 1.00 95.88 183 GLY A CA 1
ATOM 1402 C C . GLY A 1 183 ? -2.141 14.321 -14.534 1.00 95.88 183 GLY A C 1
ATOM 1403 O O . GLY A 1 183 ? -1.424 14.180 -15.519 1.00 95.88 183 GLY A O 1
ATOM 1404 N N . VAL A 1 184 ? -3.332 13.719 -14.449 1.00 96.62 184 VAL A N 1
ATOM 1405 C CA . VAL A 1 184 ? -3.852 12.845 -15.505 1.00 96.62 184 VAL A CA 1
ATOM 1406 C C . VAL A 1 184 ? -4.496 13.687 -16.609 1.00 96.62 1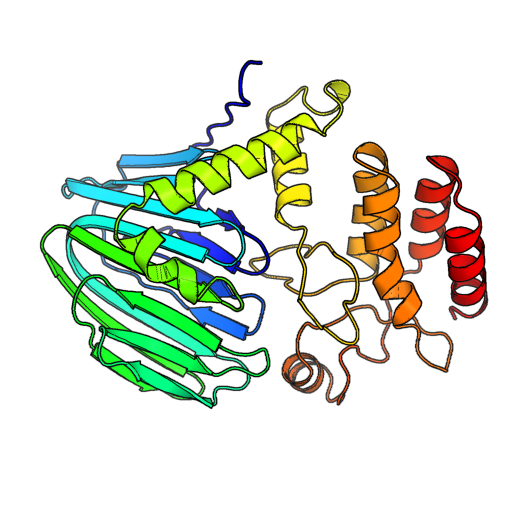84 VAL A C 1
ATOM 1408 O O . VAL A 1 184 ? -5.379 14.503 -16.347 1.00 96.62 184 VAL A O 1
ATOM 1411 N N . ASP A 1 185 ? -4.109 13.446 -17.866 1.00 94.88 185 ASP A N 1
ATOM 1412 C CA . ASP A 1 185 ? -4.762 14.056 -19.031 1.00 94.88 185 ASP A CA 1
ATOM 1413 C C . ASP A 1 185 ? -6.277 13.782 -18.991 1.00 94.88 185 ASP A C 1
ATOM 1415 O O . ASP A 1 185 ? -6.725 12.632 -18.927 1.00 94.88 185 ASP A O 1
ATOM 1419 N N . GLY A 1 186 ? -7.081 14.849 -19.057 1.00 92.88 186 GLY A N 1
ATOM 1420 C CA . GLY A 1 186 ? -8.538 14.783 -18.931 1.00 92.88 186 GLY A CA 1
ATOM 1421 C C . GLY A 1 186 ? -9.218 13.852 -19.942 1.00 92.88 186 GLY A C 1
ATOM 1422 O O . GLY A 1 186 ? -10.304 13.333 -19.670 1.00 92.88 186 GLY A O 1
ATOM 1423 N N . ARG A 1 187 ? -8.576 13.551 -21.081 1.00 93.94 187 ARG A N 1
ATOM 1424 C CA . ARG A 1 187 ? -9.070 12.551 -22.044 1.00 93.94 187 ARG A CA 1
ATOM 1425 C C . ARG A 1 187 ? -9.160 11.151 -21.441 1.00 93.94 187 ARG A C 1
ATOM 1427 O O . ARG A 1 187 ? -10.000 10.376 -21.898 1.00 93.94 187 ARG A O 1
ATOM 1434 N N . TYR A 1 188 ? -8.363 10.850 -20.416 1.00 93.75 188 TYR A N 1
ATOM 1435 C CA . TYR A 1 188 ? -8.390 9.581 -19.697 1.00 93.75 188 TYR A CA 1
ATOM 1436 C C . TYR A 1 188 ? -9.276 9.582 -18.445 1.00 93.75 188 TYR A C 1
ATOM 1438 O O . TYR A 1 188 ? -9.308 8.592 -17.723 1.00 93.75 188 TYR A O 1
ATOM 1446 N N . LEU A 1 189 ? -10.025 10.655 -18.185 1.00 92.81 189 LEU A N 1
ATOM 1447 C CA . LEU A 1 189 ? -10.887 10.788 -17.006 1.00 92.81 189 LEU A CA 1
ATOM 1448 C C . LEU A 1 189 ? -12.371 10.890 -17.381 1.00 92.81 189 LEU A C 1
ATOM 1450 O O . LEU A 1 189 ? -13.144 11.553 -16.691 1.00 92.81 189 LEU A O 1
ATOM 1454 N N . ARG A 1 190 ? -12.781 10.271 -18.496 1.00 90.94 190 ARG A N 1
ATOM 1455 C CA . ARG A 1 190 ? -14.140 10.412 -19.054 1.00 90.94 190 ARG A CA 1
ATOM 1456 C C . ARG A 1 190 ? -15.207 9.646 -18.274 1.00 90.94 190 ARG A C 1
ATOM 1458 O O . ARG A 1 190 ? -16.334 10.119 -18.183 1.00 90.94 190 ARG A O 1
ATOM 1465 N N . THR A 1 191 ? -14.859 8.496 -17.704 1.00 92.06 191 THR A N 1
ATOM 1466 C CA . THR A 1 191 ? -15.788 7.635 -16.956 1.00 92.06 191 THR A CA 1
ATOM 1467 C C . THR A 1 191 ? -15.295 7.403 -15.534 1.00 92.06 191 THR A C 1
ATOM 1469 O O . THR A 1 191 ? -14.099 7.513 -15.256 1.00 92.06 191 THR A O 1
ATOM 1472 N N . ASP A 1 192 ? -16.205 7.035 -14.632 1.00 90.44 192 ASP A N 1
ATOM 1473 C CA . ASP A 1 192 ? -15.846 6.695 -13.250 1.00 90.44 192 ASP A CA 1
ATOM 1474 C C . ASP A 1 192 ? -14.926 5.477 -13.175 1.00 90.44 192 ASP A C 1
ATOM 1476 O O . ASP A 1 192 ? -14.008 5.457 -12.360 1.00 90.44 192 ASP A O 1
ATOM 1480 N N . LEU A 1 193 ? -15.094 4.508 -14.082 1.00 92.88 193 LEU A N 1
ATOM 1481 C CA . LEU A 1 193 ? -14.180 3.374 -14.195 1.00 92.88 193 LEU A CA 1
ATOM 1482 C C . LEU A 1 193 ? -12.759 3.835 -14.540 1.00 92.88 193 LEU A C 1
ATOM 1484 O O . LEU A 1 193 ? -11.815 3.422 -13.878 1.00 92.88 193 LEU A O 1
ATOM 1488 N N . MET A 1 194 ? -12.589 4.723 -15.525 1.00 94.44 194 MET A N 1
ATOM 1489 C CA . MET A 1 194 ? -11.254 5.214 -15.889 1.00 94.44 194 MET A CA 1
ATOM 1490 C C . MET A 1 194 ? -10.623 6.041 -14.761 1.00 94.44 194 MET A C 1
ATOM 1492 O O . MET A 1 194 ? -9.433 5.891 -14.487 1.00 94.44 194 MET A O 1
ATOM 1496 N N . ARG A 1 195 ? -11.417 6.870 -14.066 1.00 94.81 195 ARG A N 1
ATOM 1497 C CA . ARG A 1 195 ? -10.963 7.599 -12.868 1.00 94.81 195 ARG A CA 1
ATOM 1498 C C . ARG A 1 195 ? -10.505 6.633 -11.779 1.00 94.81 195 ARG A C 1
ATOM 1500 O O . ARG A 1 195 ? -9.459 6.857 -11.176 1.00 94.81 195 ARG A O 1
ATOM 1507 N N . LEU A 1 196 ? -11.250 5.549 -11.563 1.00 94.38 196 LEU A N 1
ATOM 1508 C CA . LEU A 1 196 ? -10.889 4.504 -10.613 1.00 94.38 196 LEU A CA 1
ATOM 1509 C C . LEU A 1 196 ? -9.606 3.773 -11.031 1.00 94.38 196 LEU A C 1
ATOM 1511 O O . LEU A 1 196 ? -8.748 3.566 -10.181 1.00 94.38 196 LEU A O 1
ATOM 1515 N N . CYS A 1 197 ? -9.429 3.433 -12.310 1.00 96.31 197 CYS A N 1
ATOM 1516 C CA . CYS A 1 197 ? -8.196 2.815 -12.810 1.00 96.31 197 CYS A CA 1
ATOM 1517 C C . CYS A 1 197 ? -6.970 3.708 -12.566 1.00 96.31 197 CYS A C 1
ATOM 1519 O O . CYS A 1 197 ? -5.961 3.224 -12.054 1.00 96.31 197 CYS A O 1
ATOM 1521 N N . TRP A 1 198 ? -7.068 5.009 -12.865 1.00 97.44 198 TRP A N 1
ATOM 1522 C CA . TRP A 1 198 ? -5.994 5.969 -12.584 1.00 97.44 198 TRP A CA 1
ATOM 1523 C C . TRP A 1 198 ? -5.727 6.133 -11.093 1.00 97.44 198 TRP A C 1
ATOM 1525 O O . TRP A 1 198 ? -4.575 6.112 -10.668 1.00 97.44 198 TRP A O 1
ATOM 1535 N N . TYR A 1 199 ? -6.781 6.226 -10.284 1.00 96.25 199 TYR A N 1
ATOM 1536 C CA . TYR A 1 199 ? -6.648 6.222 -8.832 1.00 96.25 199 TYR A CA 1
ATOM 1537 C C . TYR A 1 199 ? -5.891 4.975 -8.351 1.00 96.25 199 TYR A C 1
ATOM 1539 O O . TYR A 1 199 ? -4.946 5.096 -7.575 1.00 96.25 199 TYR A O 1
ATOM 1547 N N . VAL A 1 200 ? -6.267 3.780 -8.818 1.00 96.56 200 VAL A N 1
ATOM 1548 C CA . VAL A 1 200 ? -5.637 2.523 -8.391 1.00 96.56 200 VAL A CA 1
ATOM 1549 C C . VAL A 1 200 ? -4.163 2.498 -8.782 1.00 96.56 200 VAL A C 1
ATOM 1551 O O . VAL A 1 200 ? -3.323 2.316 -7.906 1.00 96.56 200 VAL A O 1
ATOM 1554 N N . ILE A 1 201 ? -3.823 2.736 -10.053 1.00 98.00 201 ILE A N 1
ATOM 1555 C CA . ILE A 1 201 ? -2.422 2.661 -10.491 1.00 98.00 201 ILE A CA 1
ATOM 1556 C C . ILE A 1 201 ? -1.559 3.733 -9.811 1.00 98.00 201 ILE A C 1
ATOM 1558 O O . ILE A 1 201 ? -0.461 3.432 -9.356 1.00 98.00 201 ILE A O 1
ATOM 1562 N N . LEU A 1 202 ? -2.047 4.965 -9.643 1.00 97.88 202 LEU A N 1
ATOM 1563 C CA . LEU A 1 202 ? -1.251 6.028 -9.020 1.00 97.88 202 LEU A CA 1
ATOM 1564 C C . LEU A 1 202 ? -1.104 5.842 -7.505 1.00 97.88 202 LEU A C 1
ATOM 1566 O O . LEU A 1 202 ? -0.054 6.163 -6.955 1.00 97.88 202 LEU A O 1
ATOM 1570 N N . THR A 1 203 ? -2.115 5.295 -6.822 1.00 97.12 203 THR A N 1
ATOM 1571 C CA . THR A 1 203 ? -2.017 5.006 -5.378 1.00 97.12 203 THR A CA 1
ATOM 1572 C C . THR A 1 203 ? -1.283 3.713 -5.064 1.00 97.12 203 THR A C 1
ATOM 1574 O O . THR A 1 203 ? -0.812 3.550 -3.943 1.00 97.12 203 THR A O 1
ATOM 1577 N N . ASN A 1 204 ? -1.145 2.801 -6.027 1.00 97.75 204 ASN A N 1
ATOM 1578 C CA . ASN A 1 204 ? -0.326 1.603 -5.876 1.00 97.75 204 ASN A CA 1
ATOM 1579 C C . ASN A 1 204 ? 1.176 1.872 -6.017 1.00 97.75 204 ASN A C 1
ATOM 1581 O O . ASN A 1 204 ? 1.967 1.054 -5.537 1.00 97.75 204 ASN A O 1
ATOM 1585 N N . ARG A 1 205 ? 1.565 3.021 -6.583 1.00 97.75 205 ARG A N 1
ATOM 1586 C CA . ARG A 1 205 ? 2.955 3.484 -6.593 1.00 97.75 205 ARG A CA 1
ATOM 1587 C C . ARG A 1 205 ? 3.470 3.672 -5.165 1.00 97.75 205 ARG A C 1
ATOM 1589 O O . ARG A 1 205 ? 2.732 4.119 -4.286 1.00 97.75 205 ARG A O 1
ATOM 1596 N N . CYS A 1 206 ? 4.716 3.296 -4.915 1.00 97.06 206 CYS A N 1
ATOM 1597 C CA . CYS A 1 206 ? 5.335 3.360 -3.598 1.00 97.06 206 CYS A CA 1
ATOM 1598 C C . CYS A 1 206 ? 6.851 3.533 -3.679 1.00 97.06 206 CYS A C 1
ATOM 1600 O O . CYS A 1 206 ? 7.462 3.369 -4.734 1.00 97.06 206 CYS A O 1
ATOM 1602 N N . VAL A 1 207 ? 7.441 3.877 -2.540 1.00 97.06 207 VAL A N 1
ATOM 1603 C CA . VAL A 1 207 ? 8.876 4.046 -2.328 1.00 97.06 207 VAL A CA 1
ATOM 1604 C C . VAL A 1 207 ? 9.265 3.299 -1.063 1.00 97.06 207 VAL A C 1
ATOM 1606 O O . VAL A 1 207 ? 8.640 3.478 -0.016 1.00 97.06 207 VAL A O 1
ATOM 1609 N N . VAL A 1 208 ? 10.341 2.519 -1.140 1.00 95.06 208 VAL A N 1
ATOM 1610 C CA . VAL A 1 208 ? 10.974 1.904 0.029 1.00 95.06 208 VAL A CA 1
ATOM 1611 C C . VAL A 1 208 ? 12.307 2.607 0.246 1.00 95.06 208 VAL A C 1
ATOM 1613 O O . VAL A 1 208 ? 13.236 2.471 -0.548 1.00 95.06 208 VAL A O 1
ATOM 1616 N N . LYS A 1 209 ? 12.381 3.448 1.281 1.00 91.94 209 LYS A N 1
ATOM 1617 C CA . LYS A 1 209 ? 13.560 4.291 1.514 1.00 91.94 209 LYS A CA 1
ATOM 1618 C C . LYS A 1 209 ? 14.796 3.435 1.775 1.00 91.94 209 LYS A C 1
ATOM 1620 O O . LYS A 1 209 ? 14.732 2.475 2.533 1.00 91.94 209 LYS A O 1
ATOM 1625 N N . ASN A 1 210 ? 15.922 3.838 1.185 1.00 91.81 210 ASN A N 1
ATOM 1626 C CA . ASN A 1 210 ? 17.231 3.199 1.356 1.00 91.81 210 ASN A CA 1
ATOM 1627 C C . ASN A 1 210 ? 17.259 1.703 0.990 1.00 91.81 210 ASN A C 1
ATOM 1629 O O . ASN A 1 210 ? 18.122 0.968 1.468 1.00 91.81 210 ASN A O 1
ATOM 1633 N N . HIS A 1 211 ? 16.333 1.241 0.146 1.00 95.19 211 HIS A N 1
ATOM 1634 C CA . HIS A 1 211 ? 16.284 -0.159 -0.241 1.00 95.19 211 HIS A CA 1
ATOM 1635 C C . HIS A 1 211 ? 17.377 -0.480 -1.281 1.00 95.19 211 HIS A C 1
ATOM 1637 O O . HIS A 1 211 ? 17.500 0.228 -2.284 1.00 95.19 211 HIS A O 1
ATOM 1643 N N . PRO A 1 212 ? 18.173 -1.550 -1.099 1.00 95.00 212 PRO A N 1
ATOM 1644 C CA . PRO A 1 212 ? 19.333 -1.820 -1.955 1.00 95.00 212 PRO A CA 1
ATOM 1645 C C . PRO A 1 212 ? 18.966 -2.266 -3.381 1.00 95.00 212 PRO A C 1
ATOM 1647 O O . PRO A 1 212 ? 19.732 -1.991 -4.309 1.00 95.00 212 PRO A O 1
ATOM 1650 N N . ALA A 1 213 ? 17.812 -2.923 -3.553 1.00 96.56 213 ALA A N 1
ATOM 1651 C CA . ALA A 1 213 ? 17.294 -3.395 -4.846 1.00 96.56 213 ALA A CA 1
ATOM 1652 C C . ALA A 1 213 ? 16.225 -2.465 -5.464 1.00 96.56 213 ALA A C 1
ATOM 1654 O O . ALA A 1 213 ? 16.397 -1.997 -6.585 1.00 96.56 213 ALA A O 1
ATOM 1655 N N . LEU A 1 214 ? 15.147 -2.167 -4.731 1.00 97.50 214 LEU A N 1
ATOM 1656 C CA . LEU A 1 214 ? 14.080 -1.211 -5.075 1.00 97.50 214 LEU A CA 1
ATOM 1657 C C . LEU A 1 214 ? 14.507 0.256 -4.862 1.00 97.50 214 LEU A C 1
ATOM 1659 O O . LEU A 1 214 ? 14.030 0.931 -3.951 1.00 97.50 214 LEU A O 1
ATOM 1663 N N . ARG A 1 215 ? 15.450 0.746 -5.673 1.00 97.44 215 ARG A N 1
ATOM 1664 C CA . ARG A 1 215 ? 16.047 2.086 -5.500 1.00 97.44 215 ARG A CA 1
ATOM 1665 C C . ARG A 1 215 ? 15.151 3.217 -5.990 1.00 97.44 215 ARG A C 1
ATOM 1667 O O . ARG A 1 215 ? 15.246 4.328 -5.471 1.00 97.44 215 ARG A O 1
ATOM 1674 N N . LEU A 1 216 ? 14.319 2.946 -6.992 1.00 98.25 216 LEU A N 1
ATOM 1675 C CA . LEU A 1 216 ? 13.369 3.898 -7.559 1.00 98.25 216 LEU A CA 1
ATOM 1676 C C . LEU A 1 216 ? 11.926 3.556 -7.165 1.00 98.25 216 LEU A C 1
ATOM 1678 O O . LEU A 1 216 ? 11.649 2.417 -6.770 1.00 98.25 216 LEU A O 1
ATOM 1682 N N . PRO A 1 217 ? 10.993 4.525 -7.251 1.00 98.31 217 PRO A N 1
ATOM 1683 C CA . PRO A 1 217 ? 9.590 4.256 -6.983 1.00 98.31 217 PRO A CA 1
ATOM 1684 C C . PRO A 1 217 ? 9.027 3.224 -7.964 1.00 98.31 217 PRO A C 1
ATOM 1686 O O . PRO A 1 217 ? 9.311 3.271 -9.161 1.00 98.31 217 PRO A O 1
ATOM 1689 N N . PHE A 1 218 ? 8.185 2.328 -7.458 1.00 98.56 218 PHE A N 1
ATOM 1690 C CA . PHE A 1 218 ? 7.577 1.262 -8.250 1.00 98.56 218 PHE A CA 1
ATOM 1691 C C . PHE A 1 218 ? 6.116 1.036 -7.876 1.00 98.56 218 PHE A C 1
ATOM 1693 O O . PHE A 1 218 ? 5.647 1.477 -6.821 1.00 98.56 218 PHE A O 1
ATOM 1700 N N . ASN A 1 219 ? 5.397 0.309 -8.720 1.00 98.44 219 ASN A N 1
ATOM 1701 C CA . ASN A 1 219 ? 4.019 -0.070 -8.488 1.00 98.44 219 ASN A CA 1
ATOM 1702 C C . ASN A 1 219 ? 3.896 -1.501 -7.959 1.00 98.44 219 ASN A C 1
ATOM 1704 O O . ASN A 1 219 ? 4.325 -2.461 -8.594 1.00 98.44 219 ASN A O 1
ATOM 1708 N N . MET A 1 220 ? 3.201 -1.649 -6.831 1.00 98.19 220 MET A N 1
ATOM 1709 C CA . MET A 1 220 ? 2.676 -2.949 -6.409 1.00 98.19 220 MET A CA 1
ATOM 1710 C C . MET A 1 220 ? 1.446 -3.292 -7.266 1.00 98.19 220 MET A C 1
ATOM 1712 O O . MET A 1 220 ? 0.549 -2.446 -7.361 1.00 98.19 220 MET A O 1
ATOM 1716 N N . PRO A 1 221 ? 1.313 -4.504 -7.834 1.00 97.44 221 PRO A N 1
ATOM 1717 C CA . PRO A 1 221 ? 0.078 -4.890 -8.526 1.00 97.44 221 PRO A CA 1
ATOM 1718 C C . PRO A 1 221 ? -1.147 -4.784 -7.606 1.00 97.44 221 PRO A C 1
ATOM 1720 O O . PRO A 1 221 ? -2.212 -4.310 -8.004 1.00 97.44 221 PRO A O 1
ATOM 1723 N N . SER A 1 222 ? -0.981 -5.148 -6.329 1.00 95.75 222 SER A N 1
ATOM 1724 C CA . SER A 1 222 ? -2.001 -4.973 -5.298 1.00 95.75 222 SER A CA 1
ATOM 1725 C C . SER A 1 222 ? -1.373 -4.819 -3.919 1.00 95.75 222 SER A C 1
ATOM 1727 O O . SER A 1 222 ? -0.779 -5.764 -3.404 1.00 95.75 222 SER A O 1
ATOM 1729 N N . LYS A 1 223 ? -1.619 -3.691 -3.238 1.00 95.38 223 LYS A N 1
ATOM 1730 C CA . LYS A 1 223 ? -1.164 -3.500 -1.845 1.00 95.38 223 LYS A CA 1
ATOM 1731 C C . LYS A 1 223 ? -1.770 -4.491 -0.839 1.00 95.38 223 LYS A C 1
ATOM 1733 O O . LYS A 1 223 ? -1.342 -4.524 0.310 1.00 95.38 223 LYS A O 1
ATOM 1738 N N . TYR A 1 224 ? -2.744 -5.298 -1.260 1.00 93.56 224 TYR A N 1
ATOM 1739 C CA . TYR A 1 224 ? -3.451 -6.256 -0.411 1.00 93.56 224 TYR A CA 1
ATOM 1740 C C . TYR A 1 224 ? -2.986 -7.702 -0.622 1.00 93.56 224 TYR A C 1
ATOM 1742 O O . TYR A 1 224 ? -3.112 -8.512 0.291 1.00 93.56 224 TYR A O 1
ATOM 1750 N N . VAL A 1 225 ? -2.444 -8.033 -1.801 1.00 91.38 225 VAL A N 1
ATOM 1751 C CA . VAL A 1 225 ? -2.093 -9.421 -2.175 1.00 91.38 225 VAL A CA 1
ATOM 1752 C C . VAL A 1 225 ? -0.678 -9.523 -2.746 1.00 91.38 225 VAL A C 1
ATOM 1754 O O . VAL A 1 225 ? 0.088 -10.370 -2.305 1.00 91.38 225 VAL A O 1
ATOM 1757 N N . PHE A 1 226 ? -0.310 -8.637 -3.674 1.00 93.94 226 PHE A N 1
ATOM 1758 C CA . PHE A 1 226 ? 0.964 -8.660 -4.398 1.00 93.94 226 PHE A CA 1
ATOM 1759 C C . PHE A 1 226 ? 1.759 -7.395 -4.078 1.00 93.94 226 PHE A C 1
ATOM 1761 O O . PHE A 1 226 ? 1.634 -6.375 -4.758 1.00 93.94 226 PHE A O 1
ATOM 1768 N N . ARG A 1 227 ? 2.527 -7.450 -2.987 1.00 95.12 227 ARG A N 1
ATOM 1769 C CA . ARG A 1 227 ? 3.136 -6.277 -2.336 1.00 95.12 227 ARG A CA 1
ATOM 1770 C C . ARG A 1 227 ? 4.585 -6.013 -2.751 1.00 95.12 227 ARG A C 1
ATOM 1772 O O . ARG A 1 227 ? 5.268 -5.229 -2.107 1.00 95.12 227 ARG A O 1
ATOM 1779 N N . HIS A 1 228 ? 5.051 -6.655 -3.813 1.00 96.81 228 HIS A N 1
ATOM 1780 C CA . HIS A 1 228 ? 6.418 -6.542 -4.327 1.00 96.81 228 HIS A CA 1
ATOM 1781 C C . HIS A 1 228 ? 6.396 -5.916 -5.721 1.00 96.81 228 HIS A C 1
ATOM 1783 O O . HIS A 1 228 ? 5.320 -5.667 -6.274 1.00 96.81 228 HIS A O 1
ATOM 1789 N N . GLN A 1 229 ? 7.569 -5.654 -6.290 1.00 98.31 229 GLN A N 1
ATOM 1790 C CA . GLN A 1 229 ? 7.655 -5.293 -7.701 1.00 98.31 229 GLN A CA 1
ATOM 1791 C C . GLN A 1 229 ? 7.699 -6.560 -8.553 1.00 98.31 229 GLN A C 1
ATOM 1793 O O . GLN A 1 229 ? 8.476 -7.457 -8.244 1.00 98.31 229 GLN A O 1
ATOM 1798 N N . TRP A 1 230 ? 6.908 -6.622 -9.623 1.00 98.25 230 TRP A N 1
ATOM 1799 C CA . TRP A 1 230 ? 6.815 -7.789 -10.506 1.00 98.25 230 TRP A CA 1
ATOM 1800 C C . TRP A 1 230 ? 7.149 -7.409 -11.948 1.00 98.25 230 TRP A C 1
ATOM 1802 O O . TRP A 1 230 ? 6.669 -6.393 -12.441 1.00 98.25 230 TRP A O 1
ATOM 1812 N N . LEU A 1 231 ? 7.963 -8.215 -12.634 1.00 98.12 231 LEU A N 1
ATOM 1813 C CA . LEU A 1 231 ? 8.499 -7.921 -13.969 1.00 98.12 231 LEU A CA 1
ATOM 1814 C C . LEU A 1 231 ? 7.399 -7.686 -15.009 1.00 98.12 231 LEU A C 1
ATOM 1816 O O . LEU A 1 231 ? 7.403 -6.660 -15.700 1.00 98.12 231 LEU A O 1
ATOM 1820 N N . TRP A 1 232 ? 6.459 -8.628 -15.131 1.00 97.94 232 TRP A N 1
ATOM 1821 C CA . TRP A 1 232 ? 5.367 -8.522 -16.096 1.00 97.94 232 TRP A CA 1
ATOM 1822 C C . TRP A 1 232 ? 4.475 -7.326 -15.749 1.00 97.94 232 TRP A C 1
ATOM 1824 O O . TRP A 1 232 ? 4.275 -6.437 -16.581 1.00 97.94 232 TRP A O 1
ATOM 1834 N N . ASP A 1 233 ? 3.987 -7.253 -14.514 1.00 98.44 233 ASP A N 1
ATOM 1835 C CA . ASP A 1 233 ? 3.089 -6.194 -14.064 1.00 98.44 233 ASP A CA 1
ATOM 1836 C C . ASP A 1 233 ? 3.708 -4.803 -14.230 1.00 98.44 233 ASP A C 1
ATOM 1838 O O . ASP A 1 233 ? 3.089 -3.936 -14.844 1.00 98.44 233 ASP A O 1
ATOM 1842 N N . SER A 1 234 ? 4.953 -4.593 -13.785 1.00 98.56 234 SER A N 1
ATOM 1843 C CA . SER A 1 234 ? 5.675 -3.323 -13.950 1.00 98.56 234 SER A CA 1
ATOM 1844 C C . SER A 1 234 ? 5.871 -2.945 -15.416 1.00 98.56 234 SER A C 1
ATOM 1846 O O . SER A 1 234 ? 5.776 -1.766 -15.754 1.00 98.56 234 SER A O 1
ATOM 1848 N N . SER A 1 235 ? 6.054 -3.918 -16.314 1.00 98.62 235 SER A N 1
ATOM 1849 C CA . SER A 1 235 ? 6.105 -3.647 -17.756 1.00 98.62 235 SER A CA 1
ATOM 1850 C C . SER A 1 235 ? 4.779 -3.060 -18.262 1.00 98.62 235 SER A C 1
ATOM 1852 O O . SER A 1 235 ? 4.768 -2.059 -18.981 1.00 98.62 235 SER A O 1
ATOM 1854 N N . PHE A 1 236 ? 3.640 -3.612 -17.834 1.00 98.62 236 PHE A N 1
ATOM 1855 C CA . PHE A 1 236 ? 2.317 -3.080 -18.185 1.00 98.62 236 PHE A CA 1
ATOM 1856 C C . PHE A 1 236 ? 1.997 -1.768 -17.459 1.00 98.62 236 PHE A C 1
ATOM 1858 O O . PHE A 1 236 ? 1.397 -0.867 -18.054 1.00 98.62 236 PHE A O 1
ATOM 1865 N N . HIS A 1 237 ? 2.439 -1.612 -16.210 1.00 98.69 237 HIS A N 1
ATOM 1866 C CA . HIS A 1 237 ? 2.339 -0.351 -15.486 1.00 98.69 237 HIS A CA 1
ATOM 1867 C C . HIS A 1 237 ? 3.089 0.753 -16.227 1.00 98.69 237 HIS A C 1
ATOM 1869 O O . HIS A 1 237 ? 2.493 1.792 -16.486 1.00 98.69 237 HIS A O 1
ATOM 1875 N N . ALA A 1 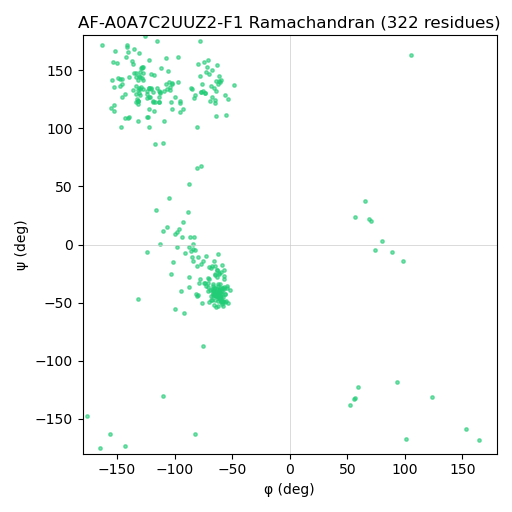238 ? 4.338 0.531 -16.647 1.00 98.81 238 ALA A N 1
ATOM 1876 C CA . ALA A 1 238 ? 5.137 1.512 -17.380 1.00 98.81 238 ALA A CA 1
ATOM 1877 C C . ALA A 1 238 ? 4.488 1.913 -18.713 1.00 98.81 238 ALA A C 1
ATOM 1879 O O . ALA A 1 238 ? 4.422 3.100 -19.048 1.00 98.81 238 ALA A O 1
ATOM 1880 N N . ILE A 1 239 ? 3.917 0.942 -19.436 1.00 98.69 239 ILE A N 1
ATOM 1881 C CA . ILE A 1 239 ? 3.099 1.203 -20.624 1.00 98.69 239 ILE A CA 1
ATOM 1882 C C . ILE A 1 239 ? 1.982 2.197 -20.266 1.00 98.69 239 ILE A C 1
ATOM 1884 O O . ILE A 1 239 ? 1.841 3.210 -20.943 1.00 98.69 239 ILE A O 1
ATOM 1888 N N . VAL A 1 240 ? 1.209 2.001 -19.202 1.00 98.31 240 VAL A N 1
ATOM 1889 C CA . VAL A 1 240 ? 0.151 2.963 -18.830 1.00 98.31 240 VAL A CA 1
ATOM 1890 C C . VAL A 1 240 ? 0.728 4.299 -18.335 1.00 98.31 240 VAL A C 1
ATOM 1892 O O . VAL A 1 240 ? 0.318 5.362 -18.808 1.00 98.31 240 VAL A O 1
ATOM 1895 N N . LEU A 1 241 ? 1.706 4.257 -17.429 1.00 98.69 241 LEU A N 1
ATOM 1896 C CA . LEU A 1 241 ? 2.304 5.413 -16.755 1.00 98.69 241 LEU A CA 1
ATOM 1897 C C . LEU A 1 241 ? 2.975 6.391 -17.725 1.00 98.69 241 LEU A C 1
ATOM 1899 O O . LEU A 1 241 ? 3.006 7.583 -17.434 1.00 98.69 241 LEU A O 1
ATOM 1903 N N . ARG A 1 242 ? 3.411 5.953 -18.916 1.00 98.38 242 ARG A N 1
ATOM 1904 C CA . ARG A 1 242 ? 3.974 6.855 -19.944 1.00 98.38 242 ARG A CA 1
ATOM 1905 C C . ARG A 1 242 ? 2.999 7.947 -20.394 1.00 98.38 242 ARG A C 1
ATOM 1907 O O . ARG A 1 242 ? 3.410 8.974 -20.929 1.00 98.38 242 ARG A O 1
ATOM 1914 N N . HIS A 1 243 ? 1.698 7.703 -20.232 1.00 97.94 243 HIS A N 1
ATOM 1915 C CA . HIS A 1 243 ? 0.643 8.668 -20.545 1.00 97.94 243 HIS A CA 1
ATOM 1916 C C . HIS A 1 243 ? 0.379 9.664 -19.417 1.00 97.94 243 HIS A C 1
ATOM 1918 O O . HIS A 1 243 ? -0.280 10.670 -19.665 1.00 97.94 243 HIS A O 1
ATOM 1924 N N . TYR A 1 244 ? 0.884 9.384 -18.216 1.00 98.31 244 TYR A N 1
ATOM 1925 C CA . TYR A 1 244 ? 0.868 10.286 -17.069 1.00 98.31 244 TYR A CA 1
ATOM 1926 C C . TYR A 1 244 ? 2.151 11.117 -17.029 1.00 98.31 244 TYR A C 1
ATOM 1928 O O . TYR A 1 244 ? 2.112 12.336 -17.148 1.00 98.31 244 TYR A O 1
ATOM 1936 N N . ASP A 1 245 ? 3.293 10.439 -16.948 1.00 98.00 245 ASP A N 1
ATOM 1937 C CA . ASP A 1 245 ? 4.619 11.039 -16.986 1.00 98.00 245 ASP A CA 1
ATOM 1938 C C . ASP A 1 245 ? 5.636 9.989 -17.475 1.00 98.00 245 ASP A C 1
ATOM 1940 O O . ASP A 1 245 ? 5.841 8.968 -16.811 1.00 98.00 245 ASP A O 1
ATOM 1944 N N . PRO A 1 246 ? 6.300 10.205 -18.626 1.00 98.25 246 PRO A N 1
ATOM 1945 C CA . PRO A 1 246 ? 7.313 9.282 -19.123 1.00 98.25 246 PRO A CA 1
ATOM 1946 C C . PRO A 1 246 ? 8.467 9.031 -18.148 1.00 98.25 246 PRO A C 1
ATOM 1948 O O . PRO A 1 246 ? 9.011 7.931 -18.159 1.00 98.25 246 PRO A O 1
ATOM 1951 N N . ARG A 1 247 ? 8.828 9.992 -17.281 1.00 98.19 247 ARG A N 1
ATOM 1952 C CA . ARG A 1 247 ? 9.886 9.771 -16.278 1.00 98.19 247 ARG A CA 1
ATOM 1953 C C . ARG A 1 247 ? 9.438 8.749 -15.239 1.00 98.19 247 ARG A C 1
ATOM 1955 O O . ARG A 1 247 ? 10.143 7.773 -15.019 1.00 98.19 247 ARG A O 1
ATOM 1962 N N . THR A 1 248 ? 8.228 8.909 -14.705 1.00 98.25 248 THR A N 1
ATOM 1963 C CA . THR A 1 248 ? 7.573 7.925 -13.826 1.00 98.25 248 THR A CA 1
ATOM 1964 C C . THR A 1 248 ? 7.551 6.518 -14.450 1.00 98.25 248 THR A C 1
ATOM 1966 O O . THR A 1 248 ? 7.775 5.525 -13.758 1.00 98.25 248 THR A O 1
ATOM 1969 N N . ALA A 1 249 ? 7.320 6.409 -15.763 1.00 98.62 249 ALA A N 1
ATOM 1970 C CA . ALA A 1 249 ? 7.351 5.126 -16.468 1.00 98.62 249 ALA A CA 1
ATOM 1971 C C . ALA A 1 249 ? 8.764 4.531 -16.613 1.00 98.62 249 ALA A C 1
ATOM 1973 O O . ALA A 1 249 ? 8.916 3.318 -16.515 1.00 98.62 249 ALA A O 1
ATOM 1974 N N . MET A 1 250 ? 9.794 5.357 -16.826 1.00 98.75 250 MET A N 1
ATOM 1975 C CA . MET A 1 250 ? 11.192 4.899 -16.829 1.00 98.75 250 MET A CA 1
ATOM 1976 C C . MET A 1 250 ? 11.613 4.413 -15.437 1.00 98.75 250 MET A C 1
ATOM 1978 O O . MET A 1 250 ? 12.206 3.344 -15.323 1.00 98.75 250 MET A O 1
ATOM 1982 N N . GLU A 1 251 ? 11.246 5.147 -14.380 1.00 98.44 251 GLU A N 1
ATOM 1983 C CA . GLU A 1 251 ? 11.511 4.757 -12.987 1.00 98.44 251 GLU A CA 1
ATOM 1984 C C . GLU A 1 251 ? 10.931 3.377 -12.651 1.00 98.44 251 GLU A C 1
ATOM 1986 O O . GLU A 1 251 ? 11.606 2.564 -12.023 1.00 98.44 251 GLU A O 1
ATOM 1991 N N . GLU A 1 252 ? 9.705 3.099 -13.115 1.00 98.62 252 GLU A N 1
ATOM 1992 C CA . GLU A 1 252 ? 9.040 1.802 -12.941 1.00 98.62 252 GLU A CA 1
ATOM 1993 C C . GLU A 1 252 ? 9.872 0.643 -13.513 1.00 98.62 252 GLU A C 1
ATOM 1995 O O . GLU A 1 252 ? 9.900 -0.440 -12.935 1.00 98.62 252 GLU A O 1
ATOM 2000 N N . LEU A 1 253 ? 10.569 0.856 -14.632 1.00 98.75 253 LEU A N 1
ATOM 2001 C CA . LEU A 1 253 ? 11.369 -0.179 -15.291 1.00 98.75 253 LEU A CA 1
ATOM 2002 C C . LEU A 1 253 ? 12.798 -0.268 -14.745 1.00 98.75 253 LEU A C 1
ATOM 2004 O O . LEU A 1 253 ? 13.397 -1.339 -14.777 1.00 98.75 253 LEU A O 1
ATOM 2008 N N . GLU A 1 254 ? 13.355 0.830 -14.235 1.00 98.25 254 GLU A N 1
ATOM 2009 C CA . GLU A 1 254 ? 14.771 0.914 -13.862 1.00 98.25 254 GLU A CA 1
ATOM 2010 C C . GLU A 1 254 ? 15.153 -0.090 -12.764 1.00 98.25 254 GLU A C 1
ATOM 2012 O O . GLU A 1 254 ? 16.207 -0.714 -12.849 1.00 98.25 254 GLU A O 1
ATOM 2017 N N . ASN A 1 255 ? 14.291 -0.318 -11.766 1.00 97.94 255 ASN A N 1
ATOM 2018 C CA . ASN A 1 255 ? 14.557 -1.329 -10.737 1.00 97.94 255 ASN A CA 1
ATOM 2019 C C . ASN A 1 255 ? 14.746 -2.729 -11.346 1.00 97.94 255 ASN A C 1
ATOM 2021 O O . ASN A 1 255 ? 15.611 -3.472 -10.893 1.00 97.94 255 ASN A O 1
ATOM 2025 N N . LEU A 1 256 ? 13.992 -3.086 -12.390 1.00 98.12 256 LEU A N 1
ATOM 2026 C CA . LEU A 1 256 ? 14.135 -4.377 -13.072 1.00 98.12 256 LEU A CA 1
ATOM 2027 C C . LEU A 1 256 ? 15.489 -4.471 -13.785 1.00 98.12 256 LEU A C 1
ATOM 2029 O O . LEU A 1 256 ? 16.169 -5.490 -13.686 1.00 98.12 256 LEU A O 1
ATOM 2033 N N . LEU A 1 257 ? 15.915 -3.383 -14.436 1.00 97.75 257 LEU A N 1
ATOM 2034 C CA . LEU A 1 257 ? 17.220 -3.297 -15.100 1.00 97.75 257 LEU A CA 1
ATOM 2035 C C . LEU A 1 257 ? 18.378 -3.415 -14.099 1.00 97.75 257 LEU A C 1
ATOM 2037 O O . LEU A 1 257 ? 19.352 -4.122 -14.350 1.00 97.75 257 LEU A O 1
ATOM 2041 N N . LEU A 1 258 ? 18.254 -2.756 -12.944 1.00 97.12 258 LEU A N 1
ATOM 2042 C CA . LEU A 1 258 ? 19.260 -2.757 -11.876 1.00 97.12 258 LEU A CA 1
ATOM 2043 C C . LEU A 1 258 ? 19.408 -4.110 -11.173 1.00 97.12 258 LEU A C 1
ATOM 2045 O O . LEU A 1 258 ? 20.429 -4.343 -10.529 1.00 97.12 258 LEU A O 1
ATOM 2049 N N . ASN A 1 259 ? 18.402 -4.979 -11.274 1.00 97.19 259 ASN A N 1
ATOM 2050 C CA . ASN A 1 259 ? 18.376 -6.282 -10.615 1.00 97.19 259 ASN A CA 1
ATOM 2051 C C . ASN A 1 259 ? 18.586 -7.455 -11.590 1.00 97.19 259 ASN A C 1
ATOM 2053 O O . ASN A 1 259 ? 18.350 -8.600 -11.205 1.00 97.19 259 ASN A O 1
ATOM 2057 N N . GLN A 1 260 ? 19.057 -7.203 -12.821 1.00 97.19 260 GLN A N 1
ATOM 2058 C CA . GLN A 1 260 ? 19.497 -8.270 -13.726 1.00 97.19 260 GLN A CA 1
ATOM 2059 C C . GLN A 1 260 ? 20.587 -9.122 -13.051 1.00 97.19 260 GLN A C 1
ATOM 2061 O O . GLN A 1 260 ? 21.579 -8.606 -12.530 1.00 97.19 260 GLN A O 1
ATOM 2066 N N . LYS A 1 261 ? 20.399 -10.442 -13.060 1.00 95.75 261 LYS A N 1
ATOM 2067 C CA . LYS A 1 261 ? 21.351 -11.413 -12.525 1.00 95.75 261 LYS A CA 1
ATOM 2068 C C . LYS A 1 261 ? 22.605 -11.504 -13.414 1.00 95.75 261 LYS A C 1
ATOM 2070 O O . LYS A 1 261 ? 22.553 -11.159 -14.595 1.00 95.75 261 LYS A O 1
ATOM 2075 N N . PRO A 1 262 ? 23.743 -11.993 -12.884 1.00 94.88 262 PRO A N 1
ATOM 2076 C CA . PRO A 1 262 ? 24.989 -12.109 -13.649 1.00 94.88 262 PRO A CA 1
ATOM 2077 C C . PRO A 1 262 ? 24.891 -12.941 -14.936 1.00 94.88 262 PRO A C 1
ATOM 2079 O O . PRO A 1 262 ? 25.659 -12.707 -15.865 1.00 94.88 262 PRO A O 1
ATOM 2082 N N . ASP A 1 263 ? 23.961 -13.897 -14.988 1.00 94.00 263 ASP A N 1
ATOM 2083 C CA . ASP A 1 263 ? 23.695 -14.755 -16.147 1.00 94.00 263 ASP A CA 1
ATOM 2084 C C . ASP A 1 263 ? 22.751 -14.124 -17.184 1.00 94.00 263 ASP A C 1
ATOM 2086 O O . ASP A 1 263 ? 22.457 -14.757 -18.189 1.00 94.00 263 ASP A O 1
ATOM 2090 N N . GLY A 1 264 ? 22.290 -12.889 -16.953 1.00 95.06 264 GLY A N 1
ATOM 2091 C CA . GLY A 1 264 ? 21.400 -12.164 -17.855 1.00 95.06 264 GLY A CA 1
ATOM 2092 C C . GLY A 1 264 ? 19.919 -12.221 -17.479 1.00 95.06 264 GLY A C 1
ATOM 2093 O O . GLY A 1 264 ? 19.143 -11.382 -17.949 1.00 95.06 264 GLY A O 1
ATOM 2094 N N . ARG A 1 265 ? 19.510 -13.118 -16.574 1.00 95.38 265 ARG A N 1
ATOM 2095 C CA . ARG A 1 265 ? 18.103 -13.236 -16.168 1.00 95.38 265 ARG A CA 1
ATOM 2096 C C . ARG A 1 265 ? 17.632 -11.989 -15.440 1.00 95.38 265 ARG A C 1
ATOM 2098 O O . ARG A 1 265 ? 18.285 -11.506 -14.517 1.00 95.38 265 ARG A O 1
ATOM 2105 N N . ILE A 1 266 ? 16.454 -11.498 -15.799 1.00 97.19 266 ILE A N 1
ATOM 2106 C CA . ILE A 1 266 ? 15.774 -10.446 -15.042 1.00 97.19 266 ILE A CA 1
ATOM 2107 C C . ILE A 1 266 ? 14.800 -11.128 -14.081 1.00 97.19 266 ILE A C 1
ATOM 2109 O O . ILE A 1 266 ? 13.971 -11.920 -14.537 1.00 97.19 266 ILE A O 1
ATOM 2113 N N . PRO A 1 267 ? 14.887 -10.887 -12.764 1.00 96.94 267 PRO A N 1
ATOM 2114 C CA . PRO A 1 267 ? 14.023 -11.559 -11.811 1.00 96.94 267 PRO A CA 1
ATOM 2115 C C . PRO A 1 267 ? 12.564 -11.177 -12.046 1.00 96.94 267 PRO A C 1
ATOM 2117 O O . PRO A 1 267 ? 12.246 -10.018 -12.309 1.00 96.94 267 PRO A O 1
ATOM 2120 N N . HIS A 1 268 ? 11.668 -12.151 -11.916 1.00 97.19 268 HIS A N 1
ATOM 2121 C CA . HIS A 1 268 ? 10.237 -11.898 -12.053 1.00 97.19 268 HIS A CA 1
ATOM 2122 C C . HIS A 1 268 ? 9.646 -11.080 -10.900 1.00 97.19 268 HIS A C 1
ATOM 2124 O O . HIS A 1 268 ? 8.572 -10.508 -11.059 1.00 97.19 268 HIS A O 1
ATOM 2130 N N . GLU A 1 269 ? 10.329 -11.036 -9.756 1.00 97.75 269 GLU A N 1
ATOM 2131 C CA . GLU A 1 269 ? 9.869 -10.402 -8.527 1.00 97.75 269 GLU A CA 1
ATOM 2132 C C . GLU A 1 269 ? 11.050 -9.781 -7.763 1.00 97.75 269 GLU A C 1
ATOM 2134 O O . GLU A 1 269 ? 12.122 -10.382 -7.658 1.00 97.75 269 GLU A O 1
ATOM 2139 N N . ILE A 1 270 ? 10.861 -8.579 -7.218 1.00 98.38 270 ILE A N 1
ATOM 2140 C CA . ILE A 1 270 ? 11.815 -7.907 -6.329 1.00 98.38 270 ILE A CA 1
ATOM 2141 C C . ILE A 1 270 ? 11.101 -7.597 -5.010 1.00 98.38 270 ILE A C 1
ATOM 2143 O O . ILE A 1 270 ? 10.214 -6.740 -4.951 1.00 98.38 270 ILE A O 1
ATOM 2147 N N . PHE A 1 271 ? 11.498 -8.312 -3.962 1.00 97.31 271 PHE A N 1
ATOM 2148 C CA . PHE A 1 271 ? 10.958 -8.255 -2.607 1.00 97.31 271 PHE A CA 1
ATOM 2149 C C . PHE A 1 271 ? 11.402 -6.994 -1.857 1.00 97.31 271 PHE A C 1
ATOM 2151 O O . PHE A 1 271 ? 12.446 -6.411 -2.161 1.00 97.31 271 PHE A O 1
ATOM 2158 N N . MET A 1 272 ? 10.629 -6.604 -0.836 1.00 95.19 272 MET A N 1
ATOM 2159 C CA . MET A 1 272 ? 10.988 -5.507 0.075 1.00 95.19 272 MET A CA 1
ATOM 2160 C C . MET A 1 272 ? 11.897 -5.978 1.229 1.00 95.19 272 MET A C 1
ATOM 2162 O O . MET A 1 272 ? 12.398 -5.166 2.010 1.00 95.19 272 MET A O 1
ATOM 2166 N N . SER A 1 273 ? 12.063 -7.290 1.385 1.00 92.88 273 SER A N 1
ATOM 2167 C CA . SER A 1 273 ? 12.764 -7.938 2.488 1.00 92.88 273 SER A CA 1
ATOM 2168 C C . SER A 1 273 ? 13.452 -9.212 2.004 1.00 92.88 273 SER A C 1
ATOM 2170 O O . SER A 1 273 ? 12.914 -9.948 1.166 1.00 92.88 273 SER A O 1
ATOM 2172 N N . LYS A 1 274 ? 14.651 -9.495 2.524 1.00 92.31 274 LYS A N 1
ATOM 2173 C CA . LYS A 1 274 ? 15.343 -10.746 2.192 1.00 92.31 274 LYS A CA 1
ATOM 2174 C C . LYS A 1 274 ? 14.651 -11.934 2.833 1.00 92.31 274 LYS A C 1
ATOM 2176 O O . LYS A 1 274 ? 14.637 -13.013 2.247 1.00 92.31 274 LYS A O 1
ATOM 2181 N N . GLU A 1 275 ? 14.068 -11.762 4.017 1.00 90.69 275 GLU A N 1
ATOM 2182 C CA . GLU A 1 275 ? 13.363 -12.841 4.701 1.00 90.69 275 GLU A CA 1
ATOM 2183 C C . GLU A 1 275 ? 12.186 -13.365 3.881 1.00 90.69 275 GLU A C 1
ATOM 2185 O O . GLU A 1 275 ? 11.962 -14.575 3.841 1.00 90.69 275 GLU A O 1
ATOM 2190 N N . ALA A 1 276 ? 11.459 -12.494 3.176 1.00 92.19 276 ALA A N 1
ATOM 2191 C CA . ALA A 1 276 ? 10.395 -12.940 2.290 1.00 92.19 276 ALA A CA 1
ATOM 2192 C C . ALA A 1 276 ? 10.927 -13.750 1.115 1.00 92.19 276 ALA A C 1
ATOM 2194 O O . ALA A 1 276 ? 10.490 -14.884 0.918 1.00 92.19 276 ALA A O 1
ATOM 2195 N N . CYS A 1 277 ? 11.913 -13.225 0.388 1.00 95.19 277 CYS A N 1
ATOM 2196 C CA . CYS A 1 277 ? 12.527 -13.951 -0.719 1.00 95.19 277 CYS A CA 1
ATOM 2197 C C . CYS A 1 277 ? 13.076 -15.313 -0.258 1.00 95.19 277 CYS A C 1
ATOM 2199 O O . CYS A 1 277 ? 12.819 -16.341 -0.886 1.00 95.19 277 CYS A O 1
ATOM 2201 N N . ARG A 1 278 ? 13.733 -15.356 0.907 1.00 94.62 278 ARG A N 1
ATOM 2202 C CA . ARG A 1 278 ? 14.230 -16.594 1.516 1.00 94.62 278 ARG A CA 1
ATOM 2203 C C . ARG A 1 278 ? 13.100 -17.557 1.866 1.00 94.62 278 ARG A C 1
ATOM 2205 O O . ARG A 1 278 ? 13.220 -18.746 1.594 1.00 94.62 278 ARG A O 1
ATOM 2212 N N . SER A 1 279 ? 12.006 -17.063 2.437 1.00 92.06 279 SER A N 1
ATOM 2213 C CA . SER A 1 279 ? 10.847 -17.879 2.806 1.00 92.06 279 SER A CA 1
ATOM 2214 C C . SER A 1 279 ? 10.132 -18.481 1.595 1.00 92.06 279 SER A C 1
ATOM 2216 O O . SER A 1 279 ? 9.631 -19.596 1.702 1.00 92.06 279 SER A O 1
ATOM 2218 N N . PHE A 1 280 ? 10.037 -17.755 0.478 1.00 92.25 280 PHE A N 1
ATOM 2219 C CA . PHE A 1 280 ? 9.325 -18.221 -0.717 1.00 92.25 280 PHE A CA 1
ATOM 2220 C C . PHE A 1 280 ? 10.211 -19.044 -1.655 1.00 92.25 280 PHE A C 1
ATOM 2222 O O . PHE A 1 280 ? 9.738 -20.010 -2.248 1.00 92.25 280 PHE A O 1
ATOM 2229 N N . TRP A 1 281 ? 11.489 -18.679 -1.778 1.00 95.50 281 TRP A N 1
ATOM 2230 C CA . TRP A 1 281 ? 12.385 -19.206 -2.810 1.00 95.50 281 TRP A CA 1
ATOM 2231 C C . TRP A 1 281 ? 13.661 -19.858 -2.271 1.00 95.50 281 TRP A C 1
ATOM 2233 O O . TRP A 1 281 ? 14.425 -20.420 -3.051 1.00 95.50 281 TRP A O 1
ATOM 2243 N N . GLY A 1 282 ? 13.931 -19.788 -0.965 1.00 95.75 282 GLY A N 1
ATOM 2244 C CA . GLY A 1 282 ? 15.166 -20.316 -0.374 1.00 95.75 282 GLY A CA 1
ATOM 2245 C C . GLY A 1 282 ? 16.423 -19.513 -0.732 1.00 95.75 282 GLY A C 1
ATOM 2246 O O . GLY A 1 282 ? 17.527 -20.042 -0.645 1.00 95.75 282 GLY A O 1
ATOM 2247 N N . ILE A 1 283 ? 16.273 -18.252 -1.153 1.00 94.69 283 ILE A N 1
ATOM 2248 C CA . ILE A 1 283 ? 17.359 -17.405 -1.671 1.00 94.69 283 ILE A CA 1
ATOM 2249 C C . ILE A 1 283 ? 17.637 -16.242 -0.709 1.00 94.69 283 ILE A C 1
ATOM 2251 O O . ILE A 1 283 ? 16.720 -15.529 -0.314 1.00 94.69 283 ILE A O 1
ATOM 2255 N N . ASP A 1 284 ? 18.909 -16.015 -0.358 1.00 94.88 284 ASP A N 1
ATOM 2256 C CA . ASP A 1 284 ? 19.342 -14.900 0.505 1.00 94.88 284 ASP A CA 1
ATOM 2257 C C . ASP A 1 284 ? 19.632 -13.594 -0.270 1.00 94.88 284 ASP A C 1
ATOM 2259 O O . ASP A 1 284 ? 20.693 -12.967 -0.168 1.00 94.88 284 ASP A O 1
ATOM 2263 N N . ASP A 1 285 ? 18.663 -13.175 -1.072 1.00 94.94 285 ASP A N 1
ATOM 2264 C CA . ASP A 1 285 ? 18.710 -11.983 -1.922 1.00 94.94 285 ASP A CA 1
ATOM 2265 C C . ASP A 1 285 ? 17.330 -11.303 -1.917 1.00 94.94 285 ASP A C 1
ATOM 2267 O O . ASP A 1 285 ? 16.368 -11.862 -1.405 1.00 94.94 285 ASP A O 1
ATOM 2271 N N . TYR A 1 286 ? 17.202 -10.112 -2.493 1.00 96.69 286 TYR A N 1
ATOM 2272 C CA . TYR A 1 286 ? 15.912 -9.431 -2.662 1.00 96.69 286 TYR A CA 1
ATOM 2273 C C . TYR A 1 286 ? 15.134 -9.918 -3.885 1.00 96.69 286 TYR A C 1
ATOM 2275 O O . TYR A 1 286 ? 14.021 -9.467 -4.124 1.00 96.69 286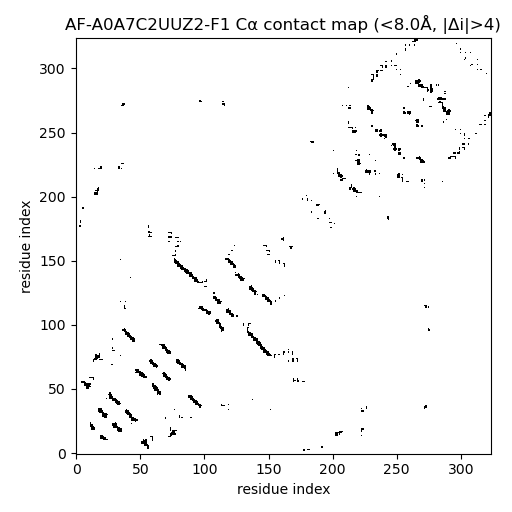 TYR A O 1
ATOM 2283 N N . SER A 1 287 ? 15.709 -10.798 -4.699 1.00 97.25 287 SER A N 1
ATOM 2284 C CA . SER A 1 287 ? 15.057 -11.307 -5.901 1.00 97.25 287 SER A CA 1
ATOM 2285 C C . SER A 1 287 ? 15.494 -12.739 -6.219 1.00 97.25 287 SER A C 1
ATOM 2287 O O . SER A 1 287 ? 16.671 -13.074 -6.029 1.00 97.25 287 SER A O 1
ATOM 2289 N N . PRO A 1 288 ? 14.587 -13.596 -6.717 1.00 95.69 288 PRO A N 1
ATOM 2290 C CA . PRO A 1 288 ? 14.903 -14.974 -7.050 1.00 95.69 288 PRO A CA 1
ATOM 2291 C C . PRO A 1 288 ? 15.650 -15.083 -8.391 1.00 95.69 288 PRO A C 1
ATOM 2293 O O . PRO A 1 288 ? 15.828 -14.100 -9.107 1.00 95.69 288 PRO A O 1
ATOM 2296 N N . TRP A 1 289 ? 16.084 -16.294 -8.751 1.00 94.75 289 TRP A N 1
ATOM 2297 C CA . TRP A 1 289 ? 16.759 -16.596 -10.030 1.00 94.75 289 TRP A CA 1
ATOM 2298 C C . TRP A 1 289 ? 15.791 -17.047 -11.140 1.00 94.75 289 TRP A C 1
ATOM 2300 O O . TRP A 1 289 ? 16.189 -17.675 -12.118 1.00 94.75 289 TRP A O 1
ATOM 2310 N N . THR A 1 290 ? 14.504 -16.749 -10.985 1.00 94.75 290 THR A N 1
ATOM 2311 C CA . THR A 1 290 ? 13.429 -17.107 -11.920 1.00 94.75 290 THR A CA 1
ATOM 2312 C C . THR A 1 290 ? 12.861 -15.864 -12.591 1.00 94.75 290 THR A C 1
ATOM 2314 O O . THR A 1 290 ? 12.869 -14.778 -12.010 1.00 94.75 290 THR A O 1
ATOM 2317 N N . THR A 1 291 ? 12.334 -16.029 -13.804 1.00 95.25 291 THR A N 1
ATOM 2318 C CA . THR A 1 291 ? 11.874 -14.925 -14.653 1.00 95.25 291 THR A CA 1
ATOM 2319 C C . THR A 1 291 ? 10.417 -15.080 -15.122 1.00 95.25 291 THR A C 1
ATOM 2321 O O . THR A 1 291 ? 9.736 -16.032 -14.743 1.00 95.25 291 THR A O 1
ATOM 2324 N N . GLN A 1 292 ? 9.918 -14.111 -15.891 1.00 93.00 292 GLN A N 1
ATOM 2325 C CA . GLN A 1 292 ? 8.554 -14.029 -16.427 1.00 93.00 292 GLN A CA 1
ATOM 2326 C C . GLN A 1 292 ? 8.582 -13.731 -17.939 1.00 93.00 292 GLN A C 1
ATOM 2328 O O . GLN A 1 292 ? 9.622 -13.321 -18.457 1.00 93.00 292 GLN A O 1
ATOM 2333 N N . PRO A 1 293 ? 7.461 -13.913 -18.669 1.00 91.75 293 PRO A N 1
ATOM 2334 C CA . PRO A 1 293 ? 7.399 -13.655 -20.106 1.00 91.75 293 PRO A CA 1
ATOM 2335 C C . PRO A 1 293 ? 7.996 -12.294 -20.515 1.00 91.75 293 PRO A C 1
ATOM 2337 O O . PRO A 1 293 ? 7.743 -11.289 -19.842 1.00 91.75 293 PRO A O 1
ATOM 2340 N N . PRO A 1 294 ? 8.780 -12.232 -21.609 1.00 86.56 294 PRO A N 1
ATOM 2341 C CA . PRO A 1 294 ? 9.682 -11.115 -21.898 1.00 86.56 294 PRO A CA 1
ATOM 2342 C C . PRO A 1 294 ? 8.962 -9.907 -22.522 1.00 86.56 294 PRO A C 1
ATOM 2344 O O . PRO A 1 294 ? 9.197 -9.524 -23.665 1.00 86.56 294 PRO A O 1
ATOM 2347 N N . VAL A 1 295 ? 8.081 -9.264 -21.756 1.00 95.38 295 VAL A N 1
ATOM 2348 C CA . VAL A 1 295 ? 7.348 -8.051 -22.172 1.00 95.38 295 VAL A CA 1
ATOM 2349 C C . VAL A 1 295 ? 8.126 -6.752 -21.921 1.00 95.38 295 VAL A C 1
ATOM 2351 O O . VAL A 1 295 ? 7.693 -5.678 -22.339 1.00 95.38 295 VAL A O 1
ATOM 2354 N N . LEU A 1 296 ? 9.294 -6.835 -21.275 1.00 97.69 296 LEU A N 1
ATOM 2355 C CA . LEU A 1 296 ? 10.093 -5.672 -20.886 1.00 97.69 296 LEU A CA 1
ATOM 2356 C C . LEU A 1 296 ? 10.566 -4.846 -22.090 1.00 97.69 296 LEU A C 1
ATOM 2358 O O . LEU A 1 296 ? 10.466 -3.623 -22.060 1.00 97.69 296 LEU A O 1
ATOM 2362 N N . ALA A 1 297 ? 11.027 -5.491 -23.168 1.00 97.44 297 ALA A N 1
ATOM 2363 C CA . ALA A 1 297 ? 11.461 -4.787 -24.378 1.00 97.44 297 ALA A CA 1
ATOM 2364 C C . ALA A 1 297 ? 10.315 -3.979 -25.012 1.00 97.44 297 ALA A C 1
ATOM 2366 O O . ALA A 1 297 ? 10.515 -2.840 -25.428 1.00 97.44 297 ALA A O 1
ATOM 2367 N N . VAL A 1 298 ? 9.096 -4.534 -25.006 1.00 98.06 298 VAL A N 1
ATOM 2368 C CA . VAL A 1 298 ? 7.885 -3.850 -25.487 1.00 98.06 298 VAL A CA 1
ATOM 2369 C C . VAL A 1 298 ? 7.562 -2.635 -24.615 1.00 98.06 298 VAL A C 1
ATOM 2371 O O . VAL A 1 298 ? 7.203 -1.578 -25.132 1.00 98.06 298 VAL A O 1
ATOM 2374 N N . ALA A 1 299 ? 7.706 -2.753 -23.293 1.00 98.62 299 ALA A N 1
ATOM 2375 C CA . ALA A 1 299 ? 7.491 -1.631 -22.384 1.00 98.62 299 ALA A CA 1
ATOM 2376 C C . ALA A 1 299 ? 8.541 -0.524 -22.567 1.00 98.62 299 ALA A C 1
ATOM 2378 O O . ALA A 1 299 ? 8.174 0.650 -22.640 1.00 98.62 299 ALA A O 1
ATOM 2379 N N . VAL A 1 300 ? 9.822 -0.886 -22.696 1.00 98.69 300 VAL A N 1
ATOM 2380 C CA . VAL A 1 300 ? 10.921 0.054 -22.968 1.00 98.69 300 VAL A CA 1
ATOM 2381 C C . VAL A 1 300 ? 10.677 0.814 -24.272 1.00 98.69 300 VAL A C 1
ATOM 2383 O O . VAL A 1 300 ? 10.742 2.044 -24.273 1.00 98.69 300 VAL A O 1
ATOM 2386 N N . ASP A 1 301 ? 10.333 0.109 -25.353 1.00 98.62 301 ASP A N 1
ATOM 2387 C CA . ASP A 1 301 ? 10.011 0.723 -26.645 1.00 98.62 301 ASP A CA 1
ATOM 2388 C C . ASP A 1 301 ? 8.813 1.675 -26.543 1.00 98.62 301 ASP A C 1
ATOM 2390 O O . ASP A 1 301 ? 8.884 2.827 -26.978 1.00 98.62 301 ASP A O 1
ATOM 2394 N N . ALA A 1 302 ? 7.733 1.251 -25.878 1.00 98.75 302 ALA A N 1
ATOM 2395 C CA . ALA A 1 302 ? 6.551 2.084 -25.690 1.00 98.75 302 ALA A CA 1
ATOM 2396 C C . ALA A 1 302 ? 6.866 3.386 -24.930 1.00 98.75 302 ALA A C 1
ATOM 2398 O O . ALA A 1 302 ? 6.326 4.443 -25.277 1.00 98.75 302 ALA A O 1
ATOM 2399 N N . VAL A 1 303 ? 7.714 3.320 -23.897 1.00 98.75 303 VAL A N 1
ATOM 2400 C CA . VAL A 1 303 ? 8.138 4.477 -23.091 1.00 98.75 303 VAL A CA 1
ATOM 2401 C C . VAL A 1 303 ? 9.050 5.407 -23.897 1.00 98.75 303 VAL A C 1
ATOM 2403 O O . VAL A 1 303 ? 8.775 6.606 -23.965 1.00 98.75 303 VAL A O 1
ATOM 2406 N N . LEU A 1 304 ? 10.081 4.878 -24.561 1.00 98.75 304 LEU A N 1
ATOM 2407 C CA . LEU A 1 304 ? 11.023 5.675 -25.359 1.00 98.75 304 LEU A CA 1
ATOM 2408 C C . LEU A 1 304 ? 10.370 6.307 -26.591 1.00 98.75 304 LEU A C 1
ATOM 2410 O O . LEU A 1 304 ? 10.664 7.456 -26.919 1.00 98.75 304 LEU A O 1
ATOM 2414 N N . SER A 1 305 ? 9.426 5.606 -27.220 1.00 98.56 305 SER A N 1
ATOM 2415 C CA . SER A 1 305 ? 8.606 6.144 -28.311 1.00 98.56 305 SER A CA 1
ATOM 2416 C C . SER A 1 305 ? 7.729 7.314 -27.860 1.00 98.56 305 SER A C 1
ATOM 2418 O O . SER A 1 305 ? 7.384 8.184 -28.659 1.00 98.56 305 SER A O 1
ATOM 2420 N N . LYS A 1 306 ? 7.345 7.355 -26.576 1.00 98.12 306 LYS A N 1
ATOM 2421 C CA . LYS A 1 306 ? 6.576 8.465 -26.002 1.00 98.12 306 LYS A CA 1
ATOM 2422 C C . LYS A 1 306 ? 7.465 9.664 -25.674 1.00 98.12 306 LYS A C 1
ATOM 2424 O O . LYS A 1 306 ? 7.050 10.796 -25.922 1.00 98.12 306 LYS A O 1
ATOM 2429 N N . ALA A 1 307 ? 8.636 9.425 -25.092 1.00 98.12 307 ALA A N 1
ATOM 2430 C CA . ALA A 1 307 ? 9.638 10.447 -24.824 1.00 98.12 307 ALA A CA 1
ATOM 2431 C C . ALA A 1 307 ? 11.034 9.818 -24.794 1.00 98.12 307 ALA A C 1
ATOM 2433 O O . ALA A 1 307 ? 11.349 9.021 -23.909 1.00 98.12 307 ALA A O 1
ATOM 2434 N N . TRP A 1 308 ? 11.875 10.208 -25.749 1.00 98.38 308 TRP A N 1
ATOM 2435 C CA . TRP A 1 308 ? 13.224 9.672 -25.859 1.00 98.38 308 TRP A CA 1
ATOM 2436 C C . TRP A 1 308 ? 14.113 10.118 -24.691 1.00 98.38 308 TRP A C 1
ATOM 2438 O O . TRP A 1 308 ? 14.142 11.296 -24.330 1.00 98.38 308 TRP A O 1
ATOM 2448 N N . ASN A 1 309 ? 14.883 9.180 -24.141 1.00 98.62 309 ASN A N 1
ATOM 2449 C CA . ASN A 1 309 ? 15.936 9.437 -23.165 1.00 98.62 309 ASN A CA 1
ATOM 2450 C C . ASN A 1 309 ? 17.136 8.538 -23.491 1.00 98.62 309 ASN A C 1
ATOM 2452 O O . ASN A 1 309 ? 17.064 7.322 -23.317 1.00 98.62 309 ASN A O 1
ATOM 2456 N N . SER A 1 310 ? 18.230 9.137 -23.971 1.00 98.50 310 SER A N 1
ATOM 2457 C CA . SER A 1 310 ? 19.406 8.391 -24.435 1.00 98.50 310 SER A CA 1
ATOM 2458 C C . SER A 1 310 ? 20.080 7.583 -23.325 1.00 98.50 310 SER A C 1
ATOM 2460 O O . SER A 1 310 ? 20.503 6.460 -23.571 1.00 98.50 310 SER A O 1
ATOM 2462 N N . GLU A 1 311 ? 20.147 8.116 -22.102 1.00 98.19 311 GLU A N 1
ATOM 2463 C CA . GLU A 1 311 ? 20.784 7.419 -20.981 1.00 98.19 311 GLU A CA 1
ATOM 2464 C C . GLU A 1 311 ? 19.980 6.182 -20.561 1.00 98.19 311 GLU A C 1
ATOM 2466 O O . GLU A 1 311 ? 20.548 5.111 -20.347 1.00 98.19 311 GLU A O 1
ATOM 2471 N N . PHE A 1 312 ? 18.652 6.314 -20.474 1.00 98.44 312 PHE A N 1
ATOM 2472 C CA . PHE A 1 312 ? 17.758 5.189 -20.199 1.00 98.44 312 PHE A CA 1
ATOM 2473 C C . PHE A 1 312 ? 17.814 4.152 -21.327 1.00 98.44 312 PHE A C 1
ATOM 2475 O O . PHE A 1 312 ? 17.936 2.961 -21.051 1.00 98.44 312 PHE A O 1
ATOM 2482 N N . ALA A 1 313 ? 17.794 4.593 -22.590 1.00 98.62 313 ALA A N 1
ATOM 2483 C CA . ALA A 1 313 ? 17.886 3.708 -23.749 1.00 98.62 313 ALA A CA 1
ATOM 2484 C C . ALA A 1 313 ? 19.188 2.894 -23.755 1.00 98.62 313 ALA A C 1
ATOM 2486 O O . ALA A 1 313 ? 19.154 1.683 -23.972 1.00 98.62 313 ALA A O 1
ATOM 2487 N N . GLU A 1 314 ? 20.327 3.529 -23.466 1.00 98.38 314 GLU A N 1
ATOM 2488 C CA . GLU A 1 314 ? 21.622 2.849 -23.403 1.00 98.38 314 GLU A CA 1
ATOM 2489 C C . GLU A 1 314 ? 21.659 1.795 -22.287 1.00 98.38 314 GLU A C 1
ATOM 2491 O O . GLU A 1 314 ? 22.121 0.672 -22.510 1.00 98.38 314 GLU A O 1
ATOM 2496 N N . ARG A 1 315 ? 21.148 2.120 -21.090 1.00 97.75 315 ARG A N 1
ATOM 2497 C CA . ARG A 1 315 ? 21.066 1.159 -19.978 1.00 97.75 315 ARG A CA 1
ATOM 2498 C C . ARG A 1 315 ? 20.125 0.000 -20.298 1.00 97.75 315 ARG A C 1
ATOM 2500 O O . ARG A 1 315 ? 20.513 -1.155 -20.126 1.00 97.75 315 ARG A O 1
ATOM 2507 N N . ALA A 1 316 ? 18.929 0.295 -20.804 1.00 98.19 316 ALA A N 1
ATOM 2508 C CA . ALA A 1 316 ? 17.941 -0.716 -21.158 1.00 98.19 316 ALA A CA 1
ATOM 2509 C C . ALA A 1 316 ? 18.465 -1.660 -22.246 1.00 98.19 316 ALA A C 1
ATOM 2511 O O . ALA A 1 316 ? 18.364 -2.873 -22.089 1.00 98.19 316 ALA A O 1
ATOM 2512 N N . LEU A 1 317 ? 19.094 -1.137 -23.305 1.00 98.00 317 LEU A N 1
ATOM 2513 C CA . LEU A 1 317 ? 19.658 -1.959 -24.377 1.00 98.00 317 LEU A CA 1
ATOM 2514 C C . LEU A 1 317 ? 20.746 -2.912 -23.859 1.00 98.00 317 LEU A C 1
ATOM 2516 O O . LEU A 1 317 ? 20.727 -4.095 -24.193 1.00 98.00 317 LEU A O 1
ATOM 2520 N N . LYS A 1 318 ? 21.663 -2.426 -23.007 1.00 97.19 318 LYS A N 1
ATOM 2521 C CA . LYS A 1 318 ? 22.728 -3.256 -22.407 1.00 97.19 318 LYS A CA 1
ATOM 2522 C C . LYS A 1 318 ? 22.175 -4.438 -21.609 1.00 97.19 318 LYS A C 1
ATOM 2524 O O . LYS A 1 318 ? 22.775 -5.510 -21.633 1.00 97.19 318 LYS A O 1
ATOM 2529 N N . VAL A 1 319 ? 21.066 -4.230 -20.903 1.00 97.06 319 VAL A N 1
ATOM 2530 C CA . VAL A 1 319 ? 20.386 -5.267 -20.117 1.00 97.06 319 VAL A CA 1
ATOM 2531 C C . VAL A 1 319 ? 19.610 -6.216 -21.029 1.00 97.06 319 VAL A C 1
ATOM 2533 O O . VAL A 1 319 ? 19.796 -7.426 -20.946 1.00 97.06 319 VAL A O 1
ATOM 2536 N N . LEU A 1 320 ? 18.791 -5.684 -21.940 1.00 96.88 320 LEU A N 1
ATOM 2537 C CA . LEU A 1 320 ? 17.909 -6.472 -22.806 1.00 96.88 320 LEU A CA 1
ATOM 2538 C C . LEU A 1 320 ? 18.668 -7.419 -23.741 1.00 96.88 320 LEU A C 1
ATOM 2540 O O . LEU A 1 320 ? 18.209 -8.532 -23.956 1.00 96.88 320 LEU A O 1
ATOM 2544 N N . VAL A 1 321 ? 19.837 -7.025 -24.255 1.00 96.12 321 VAL A N 1
ATOM 2545 C CA . VAL A 1 321 ? 20.664 -7.896 -25.117 1.00 96.12 321 VAL A CA 1
ATOM 2546 C C . VAL A 1 321 ? 21.196 -9.123 -24.368 1.00 96.12 321 VAL A C 1
ATOM 2548 O O . VAL A 1 321 ? 21.487 -10.140 -24.990 1.00 96.12 321 VAL A O 1
ATOM 2551 N N . LYS A 1 322 ? 21.327 -9.041 -23.041 1.00 95.25 322 LYS A N 1
ATOM 2552 C CA . LYS A 1 322 ? 21.759 -10.161 -22.197 1.00 95.25 322 LYS A CA 1
ATOM 2553 C C . LYS A 1 322 ? 20.599 -11.006 -21.675 1.00 95.25 322 LYS A C 1
ATOM 2555 O O . LYS A 1 322 ? 20.860 -11.991 -21.001 1.00 95.25 322 LYS A O 1
ATOM 2560 N N . TYR A 1 323 ? 19.354 -10.587 -21.889 1.00 93.06 323 TYR A N 1
ATOM 2561 C CA . TYR A 1 323 ? 18.206 -11.244 -21.283 1.00 93.06 323 TYR A CA 1
ATOM 2562 C C . TYR A 1 323 ? 17.826 -12.497 -22.081 1.00 93.06 323 TYR A C 1
ATOM 2564 O O . TYR A 1 323 ? 17.211 -12.387 -23.141 1.00 93.06 323 TYR A O 1
ATOM 2572 N N . ASP A 1 324 ? 18.233 -13.652 -21.552 1.00 67.50 324 ASP A N 1
ATOM 2573 C CA . ASP A 1 324 ? 18.006 -15.007 -22.078 1.00 67.50 324 ASP A CA 1
ATOM 2574 C C . ASP A 1 324 ? 17.231 -15.862 -21.055 1.00 67.50 324 ASP A C 1
ATOM 2576 O O . ASP A 1 324 ? 17.563 -15.811 -19.841 1.00 67.50 324 ASP A O 1
#